Protein AF-A0A0B6YVB4-F1 (afdb_monomer)

Secondary structure (DSSP, 8-state):
-HHHHHHHHHHHHHHHHHHHHHHHHHT---SSHHHHHHHHHHHHHHHHHHHHHHHHHHHHHHHHHHHS-HHHHHHHHHHHHHHHHHHHHHHHHHHHHHHHHHHHHHT--THHHHHHHHHHHHHHHHHHHHHHHTT--HHHHHHHHHHHHHHHHHH--S----HHHHHHHHHHHHHHHHHHHHHHHHHHHHHHHHHHS-TTTTHHHHHHHHHHHHHHHHHHHHHHHHHHGGG---------

Mean predicted aligned error: 10.37 Å

Organism: NCBI:txid1028688

Nearest PDB structures (foldseek):
  2efl-assembly1_A-2  TM=2.205E-01  e=5.336E+00  Homo sapiens

pLDDT: mean 82.01, std 14.52, range [30.95, 96.38]

Structure (mmCIF, N/CA/C/O backbone):
data_AF-A0A0B6YVB4-F1
#
_entry.id   AF-A0A0B6YVB4-F1
#
loop_
_atom_site.group_PDB
_atom_site.id
_atom_site.type_symbol
_atom_site.label_atom_id
_atom_site.label_alt_id
_atom_site.label_comp_id
_atom_site.label_asym_id
_atom_site.label_entity_id
_atom_site.label_seq_id
_atom_site.pdbx_PDB_ins_code
_atom_site.Cartn_x
_atom_site.Cartn_y
_atom_site.Cartn_z
_atom_site.occupancy
_atom_site.B_iso_or_equiv
_atom_site.auth_seq_id
_atom_site.auth_comp_id
_atom_site.auth_asym_id
_atom_site.auth_atom_id
_atom_site.pdbx_PDB_model_num
ATOM 1 N N . MET A 1 1 ? 11.475 -10.385 -19.688 1.00 55.72 1 MET A N 1
ATOM 2 C CA . MET A 1 1 ? 11.278 -9.014 -19.153 1.00 55.72 1 MET A CA 1
ATOM 3 C C . MET A 1 1 ? 10.048 -8.889 -18.263 1.00 55.72 1 MET A C 1
ATOM 5 O O . MET A 1 1 ? 10.229 -8.685 -17.073 1.00 55.72 1 MET A O 1
ATOM 9 N N . LYS A 1 2 ? 8.817 -9.098 -18.759 1.00 60.38 2 LYS A N 1
ATOM 10 C CA . LYS A 1 2 ? 7.595 -9.031 -17.922 1.00 60.38 2 LYS A CA 1
ATOM 11 C C . LYS A 1 2 ? 7.609 -9.991 -16.718 1.00 60.38 2 LYS A C 1
ATOM 13 O O . LYS A 1 2 ? 7.253 -9.586 -15.620 1.00 60.38 2 LYS A O 1
ATOM 18 N N . THR A 1 3 ? 8.094 -11.222 -16.897 1.00 66.88 3 THR A N 1
ATOM 19 C CA . THR A 1 3 ? 8.251 -12.213 -15.812 1.00 66.88 3 THR A CA 1
ATOM 20 C C . THR A 1 3 ? 9.222 -11.756 -14.723 1.00 66.88 3 THR A C 1
ATOM 22 O O . THR A 1 3 ? 8.984 -11.989 -13.546 1.00 66.88 3 THR A O 1
ATOM 25 N N . LEU A 1 4 ? 10.297 -11.067 -15.111 1.00 66.38 4 LEU A N 1
ATOM 26 C CA . LEU A 1 4 ? 11.309 -10.568 -14.184 1.00 66.38 4 LEU A CA 1
ATOM 27 C C . LEU A 1 4 ? 10.795 -9.355 -13.397 1.00 66.38 4 LEU A C 1
ATOM 29 O O . LEU A 1 4 ? 10.967 -9.307 -12.186 1.00 66.38 4 LEU A O 1
ATOM 33 N N . ALA A 1 5 ? 10.099 -8.430 -14.067 1.00 63.69 5 ALA A N 1
ATOM 34 C CA . ALA A 1 5 ? 9.422 -7.313 -13.407 1.00 63.69 5 ALA A CA 1
ATOM 35 C C . ALA A 1 5 ? 8.358 -7.806 -12.410 1.00 63.69 5 ALA A C 1
ATOM 37 O O . ALA A 1 5 ? 8.245 -7.269 -11.313 1.00 63.69 5 ALA A O 1
ATOM 38 N N . LYS A 1 6 ? 7.620 -8.869 -12.764 1.00 68.88 6 LYS A N 1
ATOM 39 C CA . LYS A 1 6 ? 6.675 -9.526 -11.854 1.00 68.88 6 LYS A CA 1
ATOM 40 C C . LYS A 1 6 ? 7.382 -10.121 -10.633 1.00 68.88 6 LYS A C 1
ATOM 42 O O . LYS A 1 6 ? 7.000 -9.802 -9.519 1.00 68.88 6 LYS A O 1
ATOM 47 N N . ALA A 1 7 ? 8.445 -10.903 -10.829 1.00 69.50 7 ALA A N 1
ATOM 48 C CA . ALA A 1 7 ? 9.199 -11.501 -9.724 1.00 69.50 7 ALA A CA 1
ATOM 49 C C . ALA A 1 7 ? 9.827 -10.448 -8.787 1.00 69.50 7 ALA A C 1
ATOM 51 O O . ALA A 1 7 ? 9.853 -10.636 -7.573 1.00 69.50 7 ALA A O 1
ATOM 52 N N . GLN A 1 8 ? 10.304 -9.322 -9.334 1.00 70.50 8 GLN A N 1
ATOM 53 C CA . GLN A 1 8 ? 10.771 -8.185 -8.531 1.00 70.50 8 GLN A CA 1
ATOM 54 C C . GLN A 1 8 ? 9.627 -7.516 -7.757 1.00 70.50 8 GLN A C 1
ATOM 56 O O . GLN A 1 8 ? 9.828 -7.128 -6.607 1.00 70.50 8 GLN A O 1
ATOM 61 N N . GLY A 1 9 ? 8.440 -7.424 -8.365 1.00 70.25 9 GLY A N 1
ATOM 62 C CA . GLY A 1 9 ? 7.210 -6.978 -7.715 1.00 70.25 9 GLY A CA 1
ATOM 63 C C . GLY A 1 9 ? 6.838 -7.841 -6.511 1.00 70.25 9 GLY A C 1
ATOM 64 O O . GLY A 1 9 ? 6.791 -7.348 -5.385 1.00 70.25 9 GLY A O 1
ATOM 65 N N . ASP A 1 10 ? 6.680 -9.144 -6.746 1.00 70.62 10 ASP A N 1
ATOM 66 C CA . ASP A 1 10 ? 6.281 -10.130 -5.735 1.00 70.62 10 ASP A CA 1
ATOM 67 C C . ASP A 1 10 ? 7.255 -10.141 -4.537 1.00 70.62 10 ASP A C 1
ATOM 69 O O . ASP A 1 10 ? 6.850 -10.230 -3.376 1.00 70.62 10 ASP A O 1
ATOM 73 N N . LEU A 1 11 ? 8.560 -10.004 -4.800 1.00 71.31 11 LEU A N 1
ATOM 74 C CA . LEU A 1 11 ? 9.579 -9.982 -3.753 1.00 71.31 11 LEU A CA 1
ATOM 75 C C . LEU A 1 11 ? 9.551 -8.695 -2.920 1.00 71.31 11 LEU A C 1
ATOM 77 O O . LEU A 1 11 ? 9.694 -8.747 -1.697 1.00 71.31 11 LEU A O 1
ATOM 81 N N . ALA A 1 12 ? 9.367 -7.537 -3.551 1.00 70.19 12 ALA A N 1
ATOM 82 C CA . ALA A 1 12 ? 9.245 -6.275 -2.828 1.00 70.19 12 ALA A CA 1
ATOM 83 C C . ALA A 1 12 ? 7.965 -6.230 -1.977 1.00 70.19 12 ALA A C 1
ATOM 85 O O . ALA A 1 12 ? 8.011 -5.737 -0.848 1.00 70.19 12 ALA A O 1
ATOM 86 N N . ASP A 1 13 ? 6.868 -6.820 -2.458 1.00 70.19 13 ASP A N 1
ATOM 87 C CA . ASP A 1 13 ? 5.647 -7.006 -1.672 1.00 70.19 13 ASP A CA 1
ATOM 88 C C . ASP A 1 13 ? 5.897 -7.878 -0.439 1.00 70.19 13 ASP A C 1
ATOM 90 O O . ASP A 1 13 ? 5.538 -7.489 0.678 1.00 70.19 13 ASP A O 1
ATOM 94 N N . ALA A 1 14 ? 6.585 -9.012 -0.606 1.00 72.00 14 ALA A N 1
ATOM 95 C CA . ALA A 1 14 ? 6.965 -9.872 0.512 1.00 72.00 14 ALA A CA 1
ATOM 96 C C . ALA A 1 14 ? 7.840 -9.125 1.537 1.00 72.00 14 ALA A C 1
ATOM 98 O O . ALA A 1 14 ? 7.595 -9.202 2.743 1.00 72.00 14 ALA A O 1
ATOM 99 N N . LEU A 1 15 ? 8.825 -8.343 1.083 1.00 70.06 15 LEU A N 1
ATOM 100 C CA . LEU A 1 15 ? 9.690 -7.553 1.967 1.00 70.06 15 LEU A CA 1
ATOM 101 C C . LEU A 1 15 ? 8.913 -6.456 2.714 1.00 70.06 15 LEU A C 1
ATOM 103 O O . LEU A 1 15 ? 9.105 -6.291 3.922 1.00 70.06 15 LEU A O 1
ATOM 107 N N . ALA A 1 16 ? 8.003 -5.744 2.044 1.00 71.19 16 ALA A N 1
ATOM 108 C CA . ALA A 1 16 ? 7.164 -4.718 2.669 1.00 71.19 16 ALA A CA 1
ATOM 109 C C . ALA A 1 16 ? 6.232 -5.305 3.747 1.00 71.19 16 ALA A C 1
ATOM 111 O O . ALA A 1 16 ? 6.064 -4.723 4.828 1.00 71.19 16 ALA A O 1
ATOM 112 N N . GLN A 1 17 ? 5.670 -6.490 3.492 1.00 74.69 17 GLN A N 1
ATOM 113 C CA . GLN A 1 17 ? 4.896 -7.238 4.485 1.00 74.69 17 GLN A CA 1
ATOM 114 C C . GLN A 1 17 ? 5.763 -7.629 5.688 1.00 74.69 17 GLN A C 1
ATOM 116 O O . GLN A 1 17 ? 5.353 -7.425 6.831 1.00 74.69 17 GLN A O 1
ATOM 121 N N . TYR A 1 18 ? 6.987 -8.116 5.457 1.00 74.25 18 TYR A N 1
ATOM 122 C CA . TYR A 1 18 ? 7.925 -8.463 6.530 1.00 74.25 18 TYR A CA 1
ATOM 123 C C . TYR A 1 18 ? 8.274 -7.265 7.419 1.00 74.25 18 TYR A C 1
ATOM 125 O O . TYR A 1 18 ? 8.239 -7.386 8.646 1.00 74.25 18 TYR A O 1
ATOM 133 N N . VAL A 1 19 ? 8.547 -6.096 6.830 1.00 74.06 19 VAL A N 1
ATOM 134 C CA . VAL A 1 19 ? 8.794 -4.854 7.587 1.00 74.06 19 VAL A CA 1
ATOM 135 C C . VAL A 1 19 ? 7.589 -4.506 8.461 1.00 74.06 19 VAL A C 1
ATOM 137 O O . VAL A 1 19 ? 7.749 -4.192 9.643 1.00 74.06 19 VAL A O 1
ATOM 140 N N . THR A 1 20 ? 6.382 -4.622 7.908 1.00 73.19 20 THR A N 1
ATOM 141 C CA . THR A 1 20 ? 5.134 -4.344 8.632 1.00 73.19 20 THR A CA 1
ATOM 142 C C . THR A 1 20 ? 4.940 -5.307 9.808 1.00 73.19 20 THR A C 1
ATOM 144 O O . THR A 1 20 ? 4.639 -4.865 10.918 1.00 73.19 20 THR A O 1
ATOM 147 N N . ILE A 1 21 ? 5.190 -6.607 9.613 1.00 75.69 21 ILE A N 1
ATOM 148 C CA . ILE A 1 21 ? 5.119 -7.623 10.677 1.00 75.69 21 ILE A CA 1
ATOM 149 C C . ILE A 1 21 ? 6.122 -7.310 11.794 1.00 75.69 21 ILE A C 1
ATOM 151 O O . ILE A 1 21 ? 5.755 -7.304 12.966 1.00 75.69 21 ILE A O 1
ATOM 155 N N . VAL A 1 22 ? 7.378 -7.000 11.459 1.00 75.19 22 VAL A N 1
ATOM 156 C CA . VAL A 1 22 ? 8.404 -6.665 12.463 1.00 75.19 22 VAL A CA 1
ATOM 157 C C . VAL A 1 22 ? 8.021 -5.411 13.254 1.00 75.19 22 VAL A C 1
ATOM 159 O O . VAL A 1 22 ? 8.199 -5.372 14.471 1.00 75.19 22 VAL A O 1
ATOM 162 N N . GLN A 1 23 ? 7.456 -4.393 12.600 1.00 73.06 23 GLN A N 1
ATOM 163 C CA . GLN A 1 23 ? 6.951 -3.201 13.287 1.00 73.06 23 GLN A CA 1
ATOM 164 C C . GLN A 1 23 ? 5.788 -3.523 14.236 1.00 73.06 23 GLN A C 1
ATOM 166 O O . GLN A 1 23 ? 5.741 -2.975 15.335 1.00 73.06 23 GLN A O 1
ATOM 171 N N . GLN A 1 24 ? 4.879 -4.424 13.855 1.00 74.50 24 GLN A N 1
ATOM 172 C CA . GLN A 1 24 ? 3.790 -4.877 14.727 1.00 74.50 24 GLN A CA 1
ATOM 173 C C . GLN A 1 24 ? 4.311 -5.658 15.938 1.00 74.50 24 GLN A C 1
ATOM 175 O O . GLN A 1 24 ? 3.863 -5.411 17.054 1.00 74.50 24 GLN A O 1
ATOM 180 N N . LEU A 1 25 ? 5.304 -6.532 15.749 1.00 76.00 25 LEU A N 1
ATOM 181 C CA . LEU A 1 25 ? 5.928 -7.280 16.845 1.00 76.00 25 LEU A CA 1
ATOM 182 C C . LEU A 1 25 ? 6.574 -6.358 17.883 1.00 76.00 25 LEU A C 1
ATOM 184 O O . LEU A 1 25 ? 6.433 -6.591 19.080 1.00 76.00 25 LEU A O 1
ATOM 188 N N . LYS A 1 26 ? 7.208 -5.263 17.442 1.00 73.94 26 LYS A N 1
ATOM 189 C CA . LYS A 1 26 ? 7.770 -4.240 18.342 1.00 73.94 26 LYS A CA 1
ATOM 190 C C . LYS A 1 26 ? 6.717 -3.515 19.186 1.00 73.94 26 LYS A C 1
ATOM 192 O O . LYS A 1 26 ? 7.067 -2.967 20.225 1.00 73.94 26 LYS A O 1
ATOM 197 N N . LYS A 1 27 ? 5.452 -3.483 18.748 1.00 75.75 27 LYS A N 1
ATOM 198 C CA . LYS A 1 27 ? 4.342 -2.863 19.491 1.00 75.75 27 LYS A CA 1
ATOM 199 C C . LYS A 1 27 ? 3.765 -3.792 20.573 1.00 75.75 27 LYS A C 1
ATOM 201 O O . LYS A 1 27 ? 2.973 -3.329 21.391 1.00 75.75 27 LYS A O 1
ATOM 206 N N . LEU A 1 28 ? 4.136 -5.077 20.600 1.00 78.62 28 LEU A N 1
ATOM 207 C CA . LEU A 1 28 ? 3.654 -6.018 21.614 1.00 78.62 28 LEU A CA 1
ATOM 208 C C . LEU A 1 28 ? 4.233 -5.676 22.993 1.00 78.62 28 LEU A C 1
ATOM 210 O O . LEU A 1 28 ? 5.445 -5.549 23.152 1.00 78.62 28 LEU A O 1
ATOM 214 N N . ARG A 1 29 ? 3.358 -5.591 24.000 1.00 79.94 29 ARG A N 1
ATOM 215 C CA . ARG A 1 29 ? 3.724 -5.462 25.417 1.00 79.94 29 ARG A CA 1
ATOM 216 C C . ARG A 1 29 ? 3.493 -6.811 26.115 1.00 79.94 29 ARG A C 1
ATOM 218 O O . ARG A 1 29 ? 2.362 -7.087 26.508 1.00 79.94 29 ARG A O 1
ATOM 225 N N . PRO A 1 30 ? 4.507 -7.692 26.191 1.00 83.19 30 PRO A N 1
ATOM 226 C CA . PRO A 1 30 ? 4.362 -8.986 26.852 1.00 83.19 30 PRO A CA 1
ATOM 227 C C . PRO A 1 30 ? 4.094 -8.801 28.352 1.00 83.19 30 PRO A C 1
ATOM 229 O O . PRO A 1 30 ? 4.740 -7.982 28.999 1.00 83.19 30 PRO A O 1
ATOM 232 N N . LEU A 1 31 ? 3.149 -9.575 28.890 1.00 83.56 31 LEU A N 1
ATOM 233 C CA . LEU A 1 31 ? 2.706 -9.507 30.290 1.00 83.56 31 LEU A CA 1
ATOM 234 C C . LEU A 1 31 ? 3.381 -10.561 31.176 1.00 83.56 31 LEU A C 1
ATOM 236 O O . LEU A 1 31 ? 3.338 -10.468 32.397 1.00 83.56 31 LEU A O 1
ATOM 240 N N . THR A 1 32 ? 3.996 -11.576 30.564 1.00 88.44 32 THR A N 1
ATOM 241 C CA . THR A 1 32 ? 4.701 -12.659 31.262 1.00 88.44 32 THR A CA 1
ATOM 242 C C . THR A 1 32 ? 6.115 -12.828 30.723 1.00 88.44 32 THR A C 1
ATOM 244 O O . THR A 1 32 ? 6.411 -12.489 29.574 1.00 88.44 32 THR A O 1
ATOM 247 N N . GLU A 1 33 ? 6.994 -13.408 31.536 1.00 84.75 33 GLU A N 1
ATOM 248 C CA . GLU A 1 33 ? 8.383 -13.680 31.158 1.00 84.75 33 GLU A CA 1
ATOM 249 C C . GLU A 1 33 ? 8.480 -14.654 29.970 1.00 84.75 33 GLU A C 1
ATOM 251 O O . GLU A 1 33 ? 9.276 -14.454 29.051 1.00 84.75 33 GLU A O 1
ATOM 256 N N . THR A 1 34 ? 7.582 -15.642 29.904 1.00 87.31 34 THR A N 1
ATOM 257 C CA . THR A 1 34 ? 7.465 -16.555 28.759 1.00 87.31 34 THR A CA 1
ATOM 258 C C . THR A 1 34 ? 7.076 -15.817 27.476 1.00 87.31 34 THR A C 1
ATOM 260 O O . THR A 1 34 ? 7.676 -16.050 26.426 1.00 87.31 34 THR A O 1
ATOM 263 N N . GLN A 1 35 ? 6.114 -14.887 27.540 1.00 83.44 35 GLN A N 1
ATOM 264 C CA . GLN A 1 35 ? 5.744 -14.055 26.388 1.00 83.44 35 GLN A CA 1
ATOM 265 C C . GLN A 1 35 ? 6.890 -13.133 25.964 1.00 83.44 35 GLN A C 1
ATOM 267 O O . GLN A 1 35 ? 7.094 -12.920 24.768 1.00 83.44 35 GLN A O 1
ATOM 272 N N . LEU A 1 36 ? 7.657 -12.606 26.921 1.00 85.81 36 LEU A N 1
ATOM 273 C CA . LEU A 1 36 ? 8.825 -11.775 26.645 1.00 85.81 36 LEU A CA 1
ATOM 274 C C . LEU A 1 36 ? 9.913 -12.570 25.912 1.00 85.81 36 LEU A C 1
ATOM 276 O O . LEU A 1 36 ? 10.429 -12.103 24.894 1.00 85.81 36 LEU A O 1
ATOM 280 N N . LEU A 1 37 ? 10.235 -13.773 26.392 1.00 88.00 37 LEU A N 1
ATOM 281 C CA . LEU A 1 37 ? 11.224 -14.654 25.769 1.00 88.00 37 LEU A CA 1
ATOM 282 C C . LEU A 1 37 ? 10.790 -15.087 24.362 1.00 88.00 37 LEU A C 1
ATOM 284 O O . LEU A 1 37 ? 11.590 -15.035 23.422 1.00 88.00 37 LEU A O 1
ATOM 288 N N . LEU A 1 38 ? 9.516 -15.455 24.201 1.00 84.69 38 LEU A N 1
ATOM 289 C CA . LEU A 1 38 ? 8.947 -15.845 22.913 1.00 84.69 38 LEU A CA 1
ATOM 290 C C . LEU A 1 38 ? 8.965 -14.674 21.922 1.00 84.69 38 LEU A C 1
ATOM 292 O O . LEU A 1 38 ? 9.427 -14.831 20.794 1.00 84.69 38 LEU A O 1
ATOM 296 N N . SER A 1 39 ? 8.532 -13.486 22.354 1.00 82.38 39 SER A N 1
ATOM 297 C CA . SER A 1 39 ? 8.520 -12.273 21.528 1.00 82.38 39 SER A CA 1
ATOM 298 C C . SER A 1 39 ? 9.927 -11.876 21.071 1.00 82.38 39 SER A C 1
ATOM 300 O O . SER A 1 39 ? 10.141 -11.604 19.885 1.00 82.38 39 SER A O 1
ATOM 302 N N . LYS A 1 40 ? 10.921 -11.919 21.973 1.00 83.81 40 LYS A N 1
ATOM 303 C CA . LYS A 1 40 ? 12.331 -11.652 21.639 1.00 83.81 40 LYS A CA 1
ATOM 304 C C . LYS A 1 40 ? 12.874 -12.655 20.625 1.00 83.81 40 LYS A C 1
ATOM 306 O O . LYS A 1 40 ? 13.457 -12.246 19.622 1.00 83.81 40 LYS A O 1
ATOM 311 N N . THR A 1 41 ? 12.655 -13.948 20.858 1.00 84.50 41 THR A N 1
ATOM 312 C CA . THR A 1 41 ? 13.127 -15.023 19.970 1.00 84.50 41 THR A CA 1
ATOM 313 C C . THR A 1 41 ? 12.488 -14.922 18.587 1.00 84.50 41 THR A C 1
ATOM 315 O O . THR A 1 41 ? 13.185 -14.959 17.575 1.00 84.50 41 THR A O 1
ATOM 318 N N . PHE A 1 42 ? 11.172 -14.708 18.529 1.00 81.69 42 PHE A N 1
ATOM 319 C CA . PHE A 1 42 ? 10.442 -14.572 17.272 1.00 81.69 42 PHE A CA 1
ATOM 320 C C . PHE A 1 42 ? 10.863 -13.321 16.491 1.00 81.69 42 PHE A C 1
ATOM 322 O O . PHE A 1 42 ? 11.114 -13.395 15.289 1.00 81.69 42 PHE A O 1
ATOM 329 N N . THR A 1 43 ? 11.009 -12.182 17.176 1.00 81.31 43 THR A N 1
ATOM 330 C CA . THR A 1 43 ? 11.492 -10.936 16.560 1.00 81.31 43 THR A CA 1
ATOM 331 C C . THR A 1 43 ? 12.903 -11.112 16.007 1.00 81.31 43 THR A C 1
ATOM 333 O O . THR A 1 43 ? 13.165 -10.719 14.872 1.00 81.31 43 THR A O 1
ATOM 336 N N . ARG A 1 44 ? 13.800 -11.753 16.767 1.00 83.62 44 ARG A N 1
ATOM 337 C CA . ARG A 1 44 ? 15.165 -12.052 16.322 1.00 83.62 44 ARG A CA 1
ATOM 338 C C . ARG A 1 44 ? 15.170 -12.924 15.069 1.00 83.62 44 ARG A C 1
ATOM 340 O O . ARG A 1 44 ? 15.787 -12.533 14.085 1.00 83.62 44 ARG A O 1
ATOM 347 N N . ALA A 1 45 ? 14.432 -14.033 15.071 1.00 82.69 45 ALA A N 1
ATOM 348 C CA . ALA A 1 45 ? 14.345 -14.931 13.920 1.00 82.69 45 ALA A CA 1
ATOM 349 C C . ALA A 1 45 ? 13.796 -14.220 12.667 1.00 82.69 45 ALA A C 1
ATOM 351 O O . ALA A 1 45 ? 14.312 -14.401 11.565 1.00 82.69 45 ALA A O 1
ATOM 352 N N . LYS A 1 46 ? 12.779 -13.359 12.823 1.00 78.00 46 LYS A N 1
ATOM 353 C CA . LYS A 1 46 ? 12.235 -12.556 11.714 1.00 78.00 46 LYS A CA 1
ATOM 354 C C . LYS A 1 46 ? 13.236 -11.520 11.191 1.00 78.00 46 LYS A C 1
ATOM 356 O O . LYS A 1 46 ? 13.319 -11.339 9.977 1.00 78.00 46 LYS A O 1
ATOM 361 N N . CYS A 1 47 ? 14.002 -10.875 12.070 1.00 79.44 47 CYS A N 1
ATOM 362 C CA . CYS A 1 47 ? 15.063 -9.943 11.683 1.00 79.44 47 CYS A CA 1
ATOM 363 C C . CYS A 1 47 ? 16.218 -10.648 10.960 1.00 79.44 47 CYS A C 1
ATOM 365 O O . CYS A 1 47 ? 16.645 -10.171 9.914 1.00 79.44 47 CYS A O 1
ATOM 367 N N . GLU A 1 48 ? 16.698 -11.781 11.480 1.00 80.50 48 GLU A N 1
ATOM 368 C CA . GLU A 1 48 ? 17.758 -12.579 10.848 1.00 80.50 48 GLU A CA 1
ATOM 369 C C . GLU A 1 48 ? 17.323 -13.059 9.457 1.00 80.50 48 GLU A C 1
ATOM 371 O O . GLU A 1 48 ? 18.057 -12.875 8.487 1.00 80.50 48 GLU A O 1
ATOM 376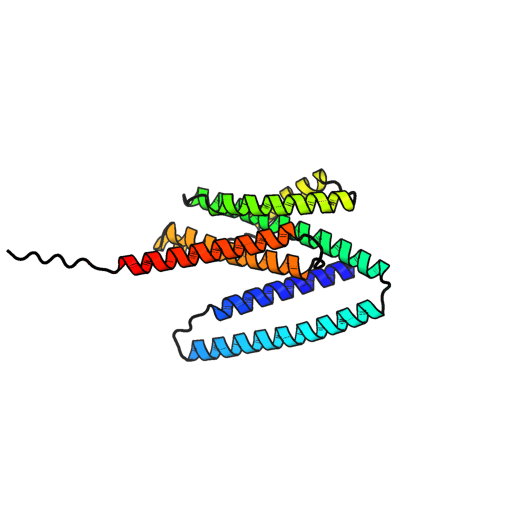 N N . PHE A 1 49 ? 16.091 -13.565 9.325 1.00 79.44 49 PHE A N 1
ATOM 377 C CA . PHE A 1 49 ? 15.528 -13.926 8.024 1.00 79.44 49 PHE A CA 1
ATOM 378 C C . PHE A 1 49 ? 15.509 -12.734 7.056 1.00 79.44 49 PHE A C 1
ATOM 380 O O . PHE A 1 49 ? 15.984 -12.850 5.931 1.00 79.44 49 PHE A O 1
ATOM 387 N N . TYR A 1 50 ? 15.008 -11.572 7.488 1.00 77.06 50 TYR A N 1
ATOM 388 C CA . TYR A 1 50 ? 14.972 -10.374 6.645 1.00 77.06 50 TYR A CA 1
ATOM 389 C C . TYR A 1 50 ? 16.373 -9.936 6.194 1.00 77.06 50 TYR A C 1
ATOM 391 O O . TYR A 1 50 ? 16.574 -9.651 5.016 1.00 77.06 50 TYR A O 1
ATOM 399 N N . LEU A 1 51 ? 17.348 -9.898 7.108 1.00 77.06 51 LEU A N 1
ATOM 400 C CA . LEU A 1 51 ? 18.716 -9.477 6.798 1.00 77.06 51 LEU A CA 1
ATOM 401 C C . LEU A 1 51 ? 19.386 -10.418 5.792 1.00 77.06 51 LEU A C 1
ATOM 403 O O . LEU A 1 51 ? 19.989 -9.941 4.827 1.00 77.06 51 LEU A O 1
ATOM 407 N N . ASN A 1 52 ? 19.218 -11.730 5.973 1.00 77.12 52 ASN A N 1
ATOM 408 C CA . ASN A 1 52 ? 19.767 -12.733 5.065 1.00 77.12 52 ASN A CA 1
ATOM 409 C C . ASN A 1 52 ? 19.154 -12.597 3.665 1.00 77.12 52 ASN A C 1
ATOM 411 O O . ASN A 1 52 ? 19.891 -12.404 2.696 1.00 77.12 52 ASN A O 1
ATOM 415 N N . GLN A 1 53 ? 17.820 -12.556 3.562 1.00 75.44 53 GLN A N 1
ATOM 416 C CA . GLN A 1 53 ? 17.141 -12.456 2.264 1.00 75.44 53 GLN A CA 1
ATOM 417 C C . GLN A 1 53 ? 17.385 -11.118 1.562 1.00 75.44 53 GLN A C 1
ATOM 419 O O . GLN A 1 53 ? 17.494 -11.062 0.337 1.00 75.44 53 GLN A O 1
ATOM 424 N N . MET A 1 54 ? 17.529 -10.026 2.315 1.00 71.12 54 MET A N 1
ATOM 425 C CA . MET A 1 54 ? 17.850 -8.720 1.741 1.00 71.12 54 MET A CA 1
ATOM 426 C C . MET A 1 54 ? 19.266 -8.687 1.149 1.00 71.12 54 MET A C 1
ATOM 428 O O . MET A 1 54 ? 19.495 -8.035 0.128 1.00 71.12 54 MET A O 1
ATOM 432 N N . SER A 1 55 ? 20.224 -9.382 1.770 1.00 74.69 55 SER A N 1
ATOM 433 C CA . SER A 1 55 ? 21.592 -9.483 1.248 1.00 74.69 55 SER A CA 1
ATOM 434 C C . SER A 1 55 ? 21.651 -10.281 -0.061 1.00 74.69 55 SER A C 1
ATOM 436 O O . SER A 1 55 ? 22.274 -9.839 -1.034 1.00 74.69 55 SER A O 1
ATOM 438 N N . GLU A 1 56 ? 20.919 -11.394 -0.130 1.00 77.94 56 GLU A N 1
ATOM 439 C CA . GLU A 1 56 ? 20.807 -12.216 -1.333 1.00 77.94 56 GLU A CA 1
ATOM 440 C C . GLU A 1 56 ? 20.106 -11.449 -2.459 1.00 77.94 56 GLU A C 1
ATOM 442 O O . GLU A 1 56 ? 20.611 -11.388 -3.582 1.00 77.94 56 GLU A O 1
ATOM 447 N N . PHE A 1 57 ? 19.013 -10.749 -2.144 1.00 74.50 57 PHE A N 1
ATOM 448 C CA . PHE A 1 57 ? 18.320 -9.887 -3.098 1.00 74.50 57 PHE A CA 1
ATOM 449 C C . PHE A 1 57 ? 19.238 -8.818 -3.699 1.00 74.50 57 PHE A C 1
ATOM 451 O O . PHE A 1 57 ? 19.267 -8.638 -4.918 1.00 74.50 57 PHE A O 1
ATOM 458 N N . ARG A 1 58 ? 20.019 -8.116 -2.867 1.00 75.50 58 ARG A N 1
ATOM 459 C CA . ARG A 1 58 ? 20.979 -7.107 -3.347 1.00 75.50 58 ARG A CA 1
ATOM 460 C C . ARG A 1 58 ? 22.019 -7.719 -4.281 1.00 75.50 58 ARG A C 1
ATOM 462 O O . ARG A 1 58 ? 22.333 -7.118 -5.305 1.00 75.50 58 ARG A O 1
ATOM 469 N N . THR A 1 59 ? 22.502 -8.917 -3.960 1.00 79.75 59 THR A N 1
ATOM 470 C CA . THR A 1 59 ? 23.481 -9.646 -4.779 1.00 79.75 59 THR A CA 1
ATOM 471 C C . THR A 1 59 ? 22.897 -10.040 -6.135 1.00 79.75 59 THR A C 1
ATOM 473 O O . THR A 1 59 ? 23.511 -9.798 -7.172 1.00 79.75 59 THR A O 1
ATOM 476 N N . LEU A 1 60 ? 21.684 -10.598 -6.151 1.00 79.56 60 LEU A N 1
ATOM 477 C CA . LEU A 1 60 ? 20.982 -10.958 -7.385 1.00 79.56 60 LEU A CA 1
ATOM 478 C C . LEU A 1 60 ? 20.664 -9.727 -8.239 1.00 79.56 60 LEU A C 1
ATOM 480 O O . LEU A 1 60 ? 20.842 -9.762 -9.455 1.00 79.56 60 LEU A O 1
ATOM 484 N N . LYS A 1 61 ? 20.257 -8.618 -7.609 1.00 75.88 61 LYS A N 1
ATOM 485 C CA . LYS A 1 61 ? 20.040 -7.337 -8.291 1.00 75.88 61 LYS A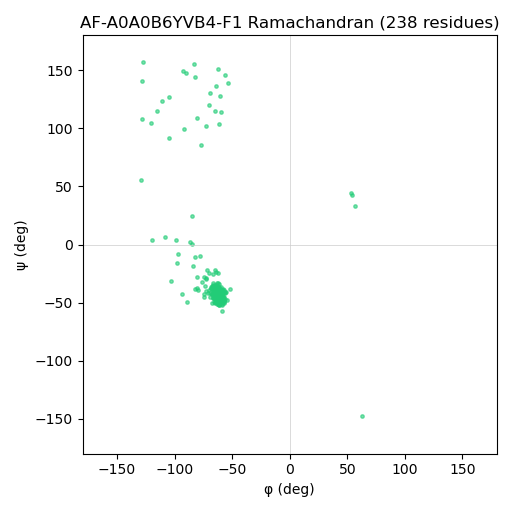 CA 1
ATOM 486 C C . LYS A 1 61 ? 21.324 -6.828 -8.945 1.00 75.88 61 LYS A C 1
ATOM 488 O O . LYS A 1 61 ? 21.271 -6.386 -10.086 1.00 75.88 61 LYS A O 1
ATOM 493 N N . HIS A 1 62 ? 22.462 -6.915 -8.257 1.00 78.56 62 HIS A N 1
ATOM 494 C CA . HIS A 1 62 ? 23.753 -6.508 -8.812 1.00 78.56 62 HIS A CA 1
ATOM 495 C C . HIS A 1 62 ? 24.123 -7.332 -10.049 1.00 78.56 62 HIS A C 1
ATOM 497 O O . HIS A 1 62 ? 24.363 -6.765 -11.111 1.00 78.56 62 HIS A O 1
ATOM 503 N N . LYS A 1 63 ? 24.060 -8.666 -9.943 1.00 80.88 63 LYS A N 1
ATOM 504 C CA . LYS A 1 63 ? 24.337 -9.577 -11.067 1.00 80.88 63 LYS A CA 1
ATOM 505 C C . LYS A 1 63 ? 23.422 -9.320 -12.260 1.00 80.88 63 LYS A C 1
ATOM 507 O O . LYS A 1 63 ? 23.859 -9.383 -13.407 1.00 80.88 63 LYS A O 1
ATOM 512 N N . LEU A 1 64 ? 22.151 -9.017 -11.996 1.00 76.25 64 LEU A N 1
ATOM 513 C CA . LEU A 1 64 ? 21.201 -8.646 -13.037 1.00 76.25 64 LEU A CA 1
ATOM 514 C C . LEU A 1 64 ? 21.622 -7.350 -13.742 1.00 76.25 64 LEU A C 1
ATOM 516 O O . LEU A 1 64 ? 21.586 -7.303 -14.967 1.00 76.25 64 LEU A O 1
ATOM 520 N N . CYS A 1 65 ? 22.039 -6.327 -12.992 1.00 78.00 65 CYS A N 1
ATOM 521 C CA . CYS A 1 65 ? 22.518 -5.071 -13.569 1.00 78.00 65 CYS A CA 1
ATOM 522 C C . CYS A 1 65 ? 23.781 -5.252 -14.423 1.00 78.00 65 CYS A C 1
ATOM 524 O O . CYS A 1 65 ? 23.942 -4.549 -15.412 1.00 78.00 65 CYS A O 1
ATOM 526 N N . GLU A 1 66 ? 24.658 -6.192 -14.066 1.00 81.69 66 GLU A N 1
ATOM 527 C CA . GLU A 1 66 ? 25.864 -6.512 -14.845 1.00 81.69 66 GLU A CA 1
ATOM 528 C C . GLU A 1 66 ? 25.558 -7.312 -16.119 1.00 81.69 66 GLU A C 1
ATOM 530 O O . GLU A 1 66 ? 26.290 -7.222 -17.100 1.00 81.69 66 GLU A O 1
ATOM 535 N N . SER A 1 67 ? 24.477 -8.098 -16.112 1.00 80.94 67 SER A N 1
ATOM 536 C CA . SER A 1 67 ? 24.158 -9.052 -17.186 1.00 80.94 67 SER A CA 1
ATOM 537 C C . SER A 1 67 ? 23.153 -8.522 -18.215 1.00 80.94 67 SER A C 1
ATOM 539 O O . SER A 1 67 ? 22.871 -9.199 -19.204 1.00 80.94 67 SER A O 1
ATOM 541 N N . VAL A 1 68 ? 22.552 -7.354 -17.974 1.00 81.31 68 VAL A N 1
ATOM 542 C CA . VAL A 1 68 ? 21.433 -6.819 -18.762 1.00 81.31 68 VAL A CA 1
ATOM 543 C C . VAL A 1 68 ? 21.738 -5.391 -19.206 1.00 81.31 68 VAL A C 1
ATOM 545 O O . VAL A 1 68 ? 22.284 -4.601 -18.442 1.00 81.31 68 VAL A O 1
ATOM 548 N N . SER A 1 69 ? 21.365 -5.038 -20.442 1.00 84.38 69 SER A N 1
ATOM 549 C CA . SER A 1 69 ? 21.578 -3.682 -20.960 1.00 84.38 69 SER A CA 1
ATOM 550 C C . SER A 1 69 ? 20.819 -2.627 -20.148 1.00 84.38 69 SER A C 1
ATOM 552 O O . SER A 1 69 ? 19.735 -2.881 -19.614 1.00 84.38 69 SER A O 1
ATOM 554 N N . THR A 1 70 ? 21.355 -1.409 -20.103 1.00 82.75 70 THR A N 1
ATOM 555 C CA . THR A 1 70 ? 20.721 -0.261 -19.434 1.00 82.75 70 THR A CA 1
ATOM 556 C C . THR A 1 70 ? 19.315 0.012 -19.971 1.00 82.75 70 THR A C 1
ATOM 558 O O . THR A 1 70 ? 18.391 0.212 -19.190 1.00 82.75 70 THR A O 1
ATOM 561 N N . GLU A 1 71 ? 19.118 -0.096 -21.286 1.00 83.88 71 GLU A N 1
ATOM 562 C CA . GLU A 1 71 ? 17.810 0.037 -21.946 1.00 83.88 71 GLU A CA 1
ATOM 563 C C . GLU A 1 71 ? 16.786 -0.989 -21.436 1.00 83.88 71 GLU A C 1
ATOM 565 O O . GLU A 1 71 ? 15.615 -0.677 -21.208 1.00 83.88 71 GLU A O 1
ATOM 570 N N . SER A 1 72 ? 17.234 -2.225 -21.218 1.00 80.56 72 SER A N 1
ATOM 571 C CA . SER A 1 72 ? 16.409 -3.312 -20.696 1.00 80.56 72 SER A CA 1
ATOM 572 C C . SER A 1 72 ? 16.053 -3.098 -19.221 1.00 80.56 72 SER A C 1
ATOM 574 O O . SER A 1 72 ? 14.913 -3.347 -18.819 1.00 80.56 72 SER A O 1
ATOM 576 N N . LEU A 1 73 ? 16.994 -2.603 -18.413 1.00 78.94 73 LEU A N 1
ATOM 577 C CA . LEU A 1 73 ? 16.749 -2.238 -17.014 1.00 78.94 73 LEU A CA 1
ATOM 578 C C . LEU A 1 73 ? 15.768 -1.065 -16.901 1.00 78.94 73 LEU A C 1
ATOM 580 O O . LEU A 1 73 ? 14.841 -1.125 -16.095 1.00 78.94 73 LEU A O 1
ATOM 584 N N . ASP A 1 74 ? 15.909 -0.050 -17.754 1.00 83.75 74 ASP A N 1
ATOM 585 C CA . ASP A 1 74 ? 14.971 1.072 -17.827 1.00 83.75 74 ASP A CA 1
ATOM 586 C C . ASP A 1 74 ? 13.567 0.599 -18.216 1.00 83.75 74 ASP A C 1
ATOM 588 O O . ASP A 1 74 ? 12.576 1.037 -17.629 1.00 83.75 74 ASP A O 1
ATOM 592 N N . PHE A 1 75 ? 13.460 -0.340 -19.159 1.00 83.75 75 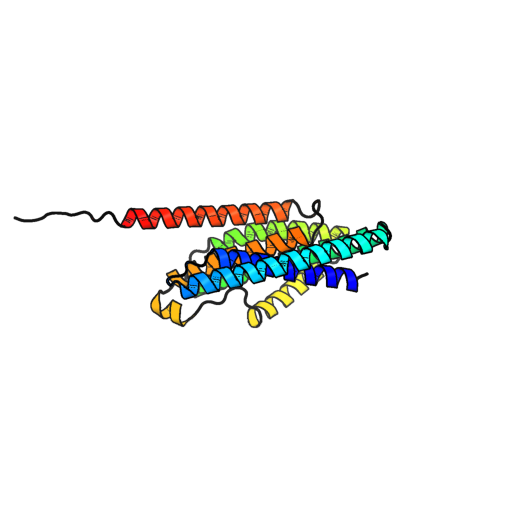PHE A N 1
ATOM 593 C CA . PHE A 1 75 ? 12.178 -0.936 -19.529 1.00 83.75 75 PHE A CA 1
ATOM 594 C C . PHE A 1 75 ? 11.533 -1.713 -18.368 1.00 83.75 75 PHE A C 1
ATOM 596 O O . PHE A 1 75 ? 10.330 -1.585 -18.135 1.00 83.75 75 PHE A O 1
ATOM 603 N N . ILE A 1 76 ? 12.317 -2.487 -17.605 1.00 82.56 76 ILE A N 1
ATOM 604 C CA . ILE A 1 76 ? 11.828 -3.165 -16.391 1.00 82.56 76 ILE A CA 1
ATOM 605 C C . ILE A 1 76 ? 11.334 -2.138 -15.375 1.00 82.56 76 ILE A C 1
ATOM 607 O O . ILE A 1 76 ? 10.222 -2.284 -14.867 1.00 82.56 76 ILE A O 1
ATOM 611 N N . GLN A 1 77 ? 12.118 -1.090 -15.113 1.00 85.00 77 GLN A N 1
ATOM 612 C CA . GLN A 1 77 ? 11.758 -0.074 -14.130 1.00 85.00 77 GLN A CA 1
ATOM 613 C C . GLN A 1 77 ? 10.487 0.680 -14.530 1.00 85.00 77 GLN A C 1
ATOM 615 O O . GLN A 1 77 ? 9.665 0.945 -13.662 1.00 85.00 77 GLN A O 1
ATOM 620 N N . ARG A 1 78 ? 10.261 0.963 -15.821 1.00 87.31 78 ARG A N 1
ATOM 621 C CA . ARG A 1 78 ? 8.992 1.555 -16.293 1.00 87.31 78 ARG A CA 1
ATOM 622 C C . ARG A 1 78 ? 7.791 0.660 -15.995 1.00 87.31 78 ARG A C 1
ATOM 624 O O . ARG A 1 78 ? 6.770 1.144 -15.514 1.00 87.31 78 ARG A O 1
ATOM 631 N N . ILE A 1 79 ? 7.920 -0.651 -16.225 1.00 85.88 79 ILE A N 1
ATOM 632 C CA . ILE A 1 79 ? 6.864 -1.618 -15.885 1.00 85.88 79 ILE A CA 1
ATOM 633 C C . ILE A 1 79 ? 6.629 -1.645 -14.371 1.00 85.88 79 ILE A C 1
ATOM 635 O O . ILE A 1 79 ? 5.479 -1.634 -13.934 1.00 85.88 79 ILE A O 1
ATOM 639 N N . MET A 1 80 ? 7.700 -1.681 -13.574 1.00 85.81 80 MET A N 1
ATOM 640 C CA . MET A 1 80 ? 7.601 -1.677 -12.113 1.00 85.81 80 MET A CA 1
ATOM 641 C C . MET A 1 80 ? 6.959 -0.396 -11.587 1.00 85.81 80 MET A C 1
ATOM 643 O O . MET A 1 80 ? 6.047 -0.483 -10.775 1.00 85.81 80 MET A O 1
ATOM 647 N N . ASP A 1 81 ? 7.379 0.768 -12.083 1.00 90.19 81 ASP A N 1
ATOM 648 C CA . ASP A 1 81 ? 6.827 2.071 -11.714 1.00 90.19 81 ASP A CA 1
ATOM 649 C C . ASP A 1 81 ? 5.320 2.116 -11.992 1.00 90.19 81 ASP A C 1
ATOM 651 O O . ASP A 1 81 ? 4.535 2.453 -11.103 1.00 90.19 81 ASP A O 1
ATOM 655 N N . LYS A 1 82 ? 4.904 1.703 -13.195 1.00 90.81 82 LYS A N 1
ATOM 656 C CA . LYS A 1 82 ? 3.491 1.643 -13.580 1.00 90.81 82 LYS A CA 1
ATOM 657 C C . LYS A 1 82 ? 2.692 0.699 -12.682 1.00 90.81 82 LYS A C 1
ATOM 659 O O . LYS A 1 82 ? 1.634 1.072 -12.183 1.00 90.81 82 LYS A O 1
ATOM 664 N N . ASN A 1 83 ? 3.188 -0.516 -12.456 1.00 89.81 83 ASN A N 1
ATOM 665 C CA . ASN A 1 83 ? 2.497 -1.483 -11.605 1.00 89.81 83 ASN A CA 1
ATOM 666 C C . ASN A 1 83 ? 2.421 -1.004 -10.151 1.00 89.81 83 ASN A C 1
ATOM 668 O O . ASN A 1 83 ? 1.389 -1.176 -9.512 1.00 89.81 83 ASN A O 1
ATOM 672 N N . ALA A 1 84 ? 3.483 -0.379 -9.638 1.00 90.50 84 ALA A N 1
ATOM 673 C CA . ALA A 1 84 ? 3.531 0.137 -8.278 1.00 90.50 84 ALA A CA 1
ATOM 674 C C . ALA A 1 84 ? 2.458 1.203 -8.052 1.00 90.50 84 ALA A C 1
ATOM 676 O O . ALA A 1 84 ? 1.665 1.073 -7.123 1.00 90.50 84 ALA A O 1
ATOM 677 N N . ILE A 1 85 ? 2.389 2.218 -8.922 1.00 94.81 85 ILE A N 1
ATOM 678 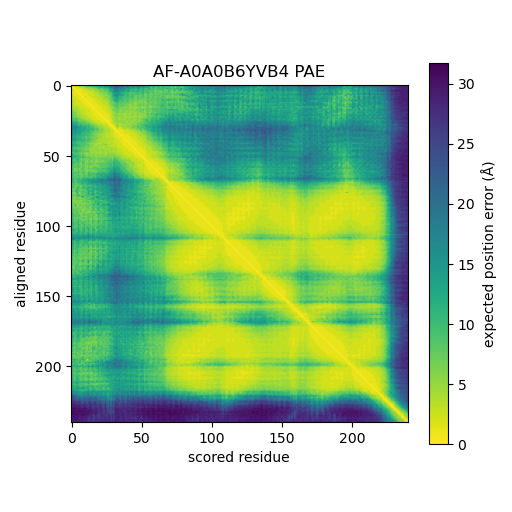C CA . ILE A 1 85 ? 1.440 3.321 -8.741 1.00 94.81 85 ILE A CA 1
ATOM 679 C C . ILE A 1 85 ? -0.014 2.868 -8.930 1.00 94.81 85 ILE A C 1
ATOM 681 O O . ILE A 1 85 ? -0.883 3.271 -8.158 1.00 94.81 85 ILE A O 1
ATOM 685 N N . ILE A 1 86 ? -0.271 1.962 -9.882 1.00 92.12 86 ILE A N 1
ATOM 686 C CA . ILE A 1 86 ? -1.595 1.354 -10.086 1.00 92.12 86 ILE A CA 1
ATOM 687 C C . ILE A 1 86 ? -2.024 0.552 -8.854 1.00 92.12 86 ILE A C 1
ATOM 689 O O . ILE A 1 86 ? -3.144 0.712 -8.370 1.00 92.12 86 ILE A O 1
ATOM 693 N N . SER A 1 87 ? -1.142 -0.294 -8.318 1.00 91.06 87 SER A N 1
ATOM 694 C CA . SER A 1 87 ? -1.440 -1.075 -7.116 1.00 91.06 87 SER A CA 1
ATOM 695 C C . SER A 1 87 ? -1.707 -0.167 -5.917 1.00 91.06 87 SER A C 1
ATOM 697 O O . SER A 1 87 ? -2.682 -0.374 -5.197 1.00 91.06 87 SER A O 1
ATOM 699 N N . THR A 1 88 ? -0.893 0.877 -5.722 1.00 94.50 88 THR A N 1
ATOM 700 C CA . THR A 1 88 ? -1.106 1.881 -4.669 1.00 94.50 88 THR A CA 1
ATOM 701 C C . THR A 1 88 ? -2.479 2.541 -4.791 1.00 94.50 88 THR A C 1
ATOM 703 O O . THR A 1 88 ? -3.197 2.639 -3.794 1.00 94.50 88 THR A O 1
ATOM 706 N N . HIS A 1 89 ? -2.877 2.937 -6.001 1.00 94.94 89 HIS A N 1
ATOM 707 C CA . HIS A 1 89 ? -4.194 3.520 -6.258 1.00 94.94 89 HIS A CA 1
ATOM 708 C C . HIS A 1 89 ? -5.333 2.565 -5.910 1.00 94.94 89 HIS A C 1
ATOM 710 O O . HIS A 1 89 ? -6.264 2.948 -5.203 1.00 94.94 89 HIS A O 1
ATOM 716 N N . LEU A 1 90 ? -5.226 1.306 -6.333 1.00 92.50 90 LEU A N 1
ATOM 717 C CA . LEU A 1 90 ? -6.236 0.285 -6.071 1.00 92.50 90 LEU A CA 1
ATOM 718 C C . LEU A 1 90 ? -6.426 0.031 -4.570 1.00 92.50 90 LEU A C 1
ATOM 720 O O . LEU A 1 90 ? -7.561 0.043 -4.089 1.00 92.50 90 LEU A O 1
ATOM 724 N N . TYR A 1 91 ? -5.332 -0.130 -3.818 1.00 92.62 91 TYR A N 1
ATOM 725 C CA . TYR A 1 91 ? -5.395 -0.323 -2.366 1.00 92.62 91 TYR A CA 1
ATOM 726 C C . TYR A 1 91 ? -6.003 0.884 -1.648 1.00 92.62 91 TYR A C 1
ATOM 728 O O . TYR A 1 91 ? -6.847 0.708 -0.768 1.00 92.62 91 TYR A O 1
ATOM 736 N N . LEU A 1 92 ? -5.609 2.108 -2.018 1.00 95.06 92 LEU A N 1
ATOM 737 C CA . LEU A 1 92 ? -6.161 3.321 -1.411 1.00 95.06 92 LEU A CA 1
ATOM 738 C C . LEU A 1 92 ? -7.644 3.482 -1.715 1.00 95.06 92 LEU A C 1
ATOM 740 O O . LEU A 1 92 ? -8.427 3.744 -0.805 1.00 95.06 92 LEU A O 1
ATOM 744 N N . ARG A 1 93 ? -8.049 3.284 -2.970 1.00 94.69 93 ARG A N 1
ATOM 745 C CA . ARG A 1 93 ? -9.452 3.407 -3.359 1.00 94.69 93 ARG A CA 1
ATOM 746 C C . ARG A 1 93 ? -10.313 2.354 -2.659 1.00 94.69 93 ARG A C 1
ATOM 748 O O . ARG A 1 93 ? -11.380 2.691 -2.149 1.00 94.69 93 ARG A O 1
ATOM 755 N N . GLN A 1 94 ? -9.845 1.107 -2.565 1.00 94.44 94 GLN A N 1
ATOM 756 C CA . GLN A 1 94 ? -10.522 0.079 -1.771 1.00 94.44 94 GLN A CA 1
ATOM 757 C C . GLN A 1 94 ? -10.649 0.505 -0.301 1.00 94.44 94 GLN A C 1
ATOM 759 O O . GLN A 1 94 ? -11.734 0.415 0.272 1.00 94.44 94 GLN A O 1
ATOM 764 N N . LEU A 1 95 ? -9.572 1.020 0.299 1.00 95.06 95 LEU A N 1
ATOM 765 C CA . LEU A 1 95 ? -9.571 1.480 1.688 1.00 95.06 95 LEU A CA 1
ATOM 766 C C . LEU A 1 95 ? -10.560 2.634 1.925 1.00 95.06 95 LEU A C 1
ATOM 768 O O . LEU A 1 95 ? -11.264 2.642 2.936 1.00 95.06 95 LEU A O 1
ATOM 772 N N . VAL A 1 96 ? -10.663 3.578 0.985 1.00 95.81 96 VAL A N 1
ATOM 773 C CA . VAL A 1 96 ? -11.673 4.649 1.009 1.00 95.81 96 VAL A CA 1
ATOM 774 C C . VAL A 1 96 ? -13.080 4.049 1.027 1.00 95.81 96 VAL A C 1
ATOM 776 O O . VAL A 1 96 ? -13.862 4.361 1.920 1.00 95.81 96 VAL A O 1
ATOM 779 N N . TYR A 1 97 ? -13.404 3.131 0.112 1.00 94.25 97 TYR A N 1
ATOM 780 C CA . TYR A 1 97 ? -14.734 2.513 0.082 1.00 94.25 97 TYR A CA 1
ATOM 781 C C . TYR A 1 97 ? -15.064 1.728 1.356 1.00 94.25 97 TYR A C 1
ATOM 783 O O . TYR A 1 97 ? -16.177 1.835 1.876 1.00 94.25 97 TYR A O 1
ATOM 791 N N . GLU A 1 98 ? -14.110 0.956 1.880 1.00 93.69 98 GLU A N 1
ATOM 792 C CA . GLU A 1 98 ? -14.316 0.198 3.116 1.00 93.69 98 GLU A CA 1
ATOM 793 C C . GLU A 1 98 ? -14.530 1.116 4.321 1.00 93.69 98 GLU A C 1
ATOM 795 O O . GLU A 1 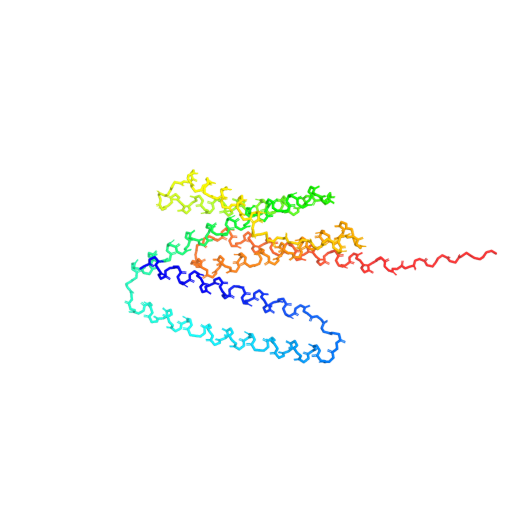98 ? -15.426 0.864 5.127 1.00 93.69 98 GLU A O 1
ATOM 800 N N . THR A 1 99 ? -13.764 2.203 4.434 1.00 94.81 99 THR A N 1
ATOM 801 C CA . THR A 1 99 ? -13.931 3.165 5.534 1.00 94.81 99 THR A CA 1
ATOM 802 C C . THR A 1 99 ? -15.261 3.911 5.446 1.00 94.81 99 THR A C 1
ATOM 804 O O . THR A 1 99 ? -15.932 4.026 6.469 1.00 94.81 99 THR A O 1
ATOM 807 N N . ILE A 1 100 ? -15.718 4.316 4.251 1.00 94.62 100 ILE A N 1
ATOM 808 C CA . ILE A 1 100 ? -17.068 4.888 4.055 1.00 94.62 100 ILE A CA 1
ATOM 809 C C . ILE A 1 100 ? -18.135 3.900 4.536 1.00 94.62 100 ILE A C 1
ATOM 811 O O . ILE A 1 100 ? -19.020 4.253 5.318 1.00 94.62 100 ILE A O 1
ATOM 815 N N . HIS A 1 101 ? -18.038 2.641 4.099 1.00 92.44 101 HIS A N 1
ATOM 816 C CA . HIS A 1 101 ? -19.002 1.611 4.472 1.00 92.44 101 HIS A CA 1
ATOM 817 C C . HIS A 1 101 ? -19.056 1.393 5.991 1.00 92.44 101 HIS A C 1
ATOM 819 O O . HIS A 1 101 ? -20.142 1.271 6.558 1.00 92.44 101 HIS A O 1
ATOM 825 N N . LEU A 1 102 ? -17.900 1.358 6.659 1.00 92.06 102 LEU A N 1
ATOM 826 C CA . LEU A 1 102 ? -17.813 1.184 8.109 1.00 92.06 102 LEU A CA 1
ATOM 827 C C . LEU A 1 102 ? -18.337 2.406 8.873 1.00 92.06 102 LEU A C 1
ATOM 829 O O . LEU A 1 102 ? -19.079 2.219 9.840 1.00 92.06 102 LEU A O 1
ATOM 833 N N . CYS A 1 103 ? -18.022 3.626 8.421 1.00 93.81 103 CYS A N 1
ATOM 834 C CA . CYS A 1 103 ? -18.568 4.862 8.986 1.00 93.81 103 CYS A CA 1
ATOM 835 C C . CYS A 1 103 ? -20.097 4.870 8.921 1.00 93.81 103 CYS A C 1
ATOM 837 O O . CYS A 1 103 ? -20.744 5.053 9.950 1.00 93.81 103 CYS A O 1
ATOM 839 N N . HIS A 1 104 ? -20.681 4.546 7.764 1.00 93.06 104 HIS A N 1
ATOM 840 C CA . HIS A 1 104 ? -22.133 4.416 7.617 1.00 93.06 104 HIS A CA 1
ATOM 841 C C . HIS A 1 104 ? -22.720 3.308 8.503 1.00 93.06 104 HIS A C 1
ATOM 843 O O . HIS A 1 104 ? -23.712 3.523 9.199 1.00 93.06 104 HIS A O 1
ATOM 849 N N . LYS A 1 105 ? -22.113 2.113 8.500 1.00 91.94 105 LYS A N 1
ATOM 850 C CA . LYS A 1 105 ? -22.628 0.945 9.229 1.00 91.94 105 LYS A CA 1
ATOM 851 C C . LYS A 1 105 ? -22.662 1.165 10.742 1.00 91.94 105 LYS A C 1
ATOM 853 O O . LYS A 1 105 ? -23.602 0.723 11.398 1.00 91.94 105 LYS A O 1
ATOM 858 N N . TYR A 1 106 ? -21.639 1.816 11.290 1.00 91.00 106 TYR A N 1
ATOM 859 C CA . TYR A 1 106 ? -21.477 2.006 12.734 1.00 91.00 106 TYR A CA 1
ATOM 860 C C . TYR A 1 106 ? -21.717 3.447 13.198 1.00 91.00 106 TYR A C 1
ATOM 862 O O . TYR A 1 106 ? -21.519 3.731 14.375 1.00 91.00 106 TYR A O 1
ATOM 870 N N . LYS A 1 107 ? -22.169 4.340 12.305 1.00 90.38 107 LYS A N 1
ATOM 871 C CA . LYS A 1 107 ? -22.411 5.768 12.579 1.00 90.38 107 LYS A CA 1
ATOM 872 C C . LYS A 1 107 ? -21.185 6.468 13.188 1.00 90.38 107 LYS A C 1
ATOM 874 O O . LYS A 1 107 ? -21.302 7.199 14.168 1.00 90.38 107 LYS A O 1
ATOM 879 N N . ILE A 1 108 ? -20.008 6.190 12.631 1.00 91.06 108 ILE A N 1
ATOM 880 C CA . ILE A 1 108 ? -18.729 6.798 13.034 1.00 91.06 108 ILE A CA 1
ATOM 881 C C . ILE A 1 108 ? -18.502 8.060 12.195 1.00 91.06 108 ILE A C 1
ATOM 883 O O . ILE A 1 108 ? -18.884 8.100 11.028 1.00 91.06 108 ILE A O 1
ATOM 887 N N . GLU A 1 109 ? -17.852 9.068 12.777 1.00 88.69 109 GLU A N 1
ATOM 888 C CA . GLU A 1 109 ? -17.458 10.298 12.084 1.00 88.69 109 GLU A CA 1
ATOM 889 C C . GLU A 1 109 ? -16.641 10.021 10.804 1.00 88.69 109 GLU A C 1
ATOM 891 O O . GLU A 1 109 ? -15.742 9.176 10.773 1.00 88.69 109 GLU A O 1
ATOM 896 N N . GLU A 1 110 ? -16.923 10.772 9.737 1.00 88.31 110 GLU A N 1
ATOM 897 C CA . GLU A 1 110 ? -16.370 10.563 8.389 1.00 88.31 110 GLU A CA 1
ATOM 898 C C . GLU A 1 110 ? -15.000 11.223 8.154 1.00 88.31 110 GLU A C 1
ATOM 900 O O . GLU A 1 110 ? -14.597 11.488 7.014 1.00 88.31 110 GLU A O 1
ATOM 905 N N . PHE A 1 111 ? -14.236 11.461 9.222 1.00 91.12 111 PHE A N 1
ATOM 906 C CA . PHE A 1 111 ? -12.894 12.028 9.107 1.00 91.12 111 PHE A CA 1
ATOM 907 C C . PHE A 1 111 ? -11.974 11.151 8.239 1.00 91.12 111 PHE A C 1
ATOM 909 O O . PHE A 1 111 ? -11.375 11.647 7.284 1.00 91.12 111 PHE A O 1
ATOM 916 N N . LEU A 1 112 ? -11.873 9.850 8.547 1.00 92.44 112 LEU A N 1
ATOM 917 C CA . LEU A 1 112 ? -10.949 8.934 7.863 1.00 92.44 112 LEU A CA 1
ATOM 918 C C . LEU A 1 112 ? -11.251 8.786 6.359 1.00 92.44 112 LEU A C 1
ATOM 920 O O . LEU A 1 112 ? -10.317 8.952 5.573 1.00 92.44 112 LEU A O 1
ATOM 924 N N . PRO A 1 113 ? -12.504 8.550 5.925 1.00 94.69 113 PRO A N 1
ATOM 925 C CA . PRO A 1 113 ? -12.858 8.560 4.505 1.00 94.69 113 PRO A CA 1
ATOM 926 C C . PRO A 1 113 ? -12.463 9.846 3.774 1.00 94.69 113 PRO A C 1
ATOM 928 O O . PRO A 1 113 ? -11.844 9.800 2.708 1.00 94.69 113 PRO A O 1
ATOM 931 N N . THR A 1 114 ? -12.780 11.001 4.366 1.00 94.19 114 THR A N 1
ATOM 932 C CA . THR A 1 114 ? -12.496 12.314 3.772 1.00 94.19 114 THR A CA 1
ATOM 933 C C . THR A 1 114 ? -10.994 12.540 3.639 1.00 94.19 114 THR A C 1
ATOM 935 O O . THR A 1 114 ? -10.507 13.016 2.613 1.00 94.19 114 THR A O 1
ATOM 938 N N . PHE A 1 115 ? -10.244 12.177 4.675 1.00 94.62 115 PHE A N 1
ATOM 939 C CA . PHE A 1 115 ? -8.793 12.260 4.702 1.00 94.62 115 PHE A CA 1
ATOM 940 C C . PHE A 1 115 ? -8.140 11.350 3.652 1.00 94.62 115 PHE A C 1
ATOM 942 O O . PHE A 1 115 ? -7.318 11.814 2.861 1.00 94.62 115 PHE A O 1
ATOM 949 N N . LEU A 1 116 ? -8.544 10.078 3.589 1.00 95.94 116 LEU A N 1
ATOM 950 C CA . LEU A 1 116 ? -8.003 9.110 2.634 1.00 95.94 116 LEU A CA 1
ATOM 951 C C . LEU A 1 116 ? -8.319 9.487 1.185 1.00 95.94 116 LEU A C 1
ATOM 953 O O . LEU A 1 116 ? -7.458 9.326 0.326 1.00 95.94 116 LEU A O 1
ATOM 957 N N . THR A 1 117 ? -9.501 10.051 0.923 1.00 96.38 117 THR A N 1
ATOM 958 C CA . THR A 1 117 ? -9.885 10.525 -0.417 1.00 96.38 117 THR A CA 1
ATOM 959 C C . THR A 1 117 ? -8.924 11.599 -0.931 1.00 96.38 117 THR A C 1
ATOM 961 O O . THR A 1 117 ? -8.538 11.573 -2.095 1.00 96.38 117 THR A O 1
ATOM 964 N N . LYS A 1 118 ? -8.462 12.516 -0.069 1.00 95.88 118 LYS A N 1
ATOM 965 C CA . LYS A 1 118 ? -7.486 13.550 -0.464 1.00 95.88 118 LYS A CA 1
ATOM 966 C C . LYS A 1 118 ? -6.138 12.954 -0.868 1.00 95.88 118 LYS A C 1
ATOM 968 O O . LYS A 1 118 ? -5.529 13.410 -1.830 1.00 95.88 118 LYS A O 1
ATOM 973 N N . ILE A 1 119 ? -5.665 11.947 -0.131 1.00 96.25 119 ILE A N 1
ATOM 974 C CA . ILE A 1 119 ? -4.417 11.241 -0.459 1.00 96.25 119 ILE A CA 1
ATOM 975 C C . ILE A 1 119 ? -4.589 10.475 -1.770 1.00 96.25 119 ILE A C 1
ATOM 977 O O . ILE A 1 119 ? -3.742 10.543 -2.656 1.00 96.25 119 ILE A O 1
ATOM 981 N N . GLU A 1 120 ? -5.707 9.771 -1.906 1.00 96.38 120 GLU A N 1
ATOM 982 C CA . GLU A 1 120 ? -6.019 8.959 -3.071 1.00 96.38 120 GLU A CA 1
ATOM 983 C C . GLU A 1 120 ? -6.105 9.798 -4.355 1.00 96.38 120 GLU A C 1
ATOM 985 O O . GLU A 1 120 ? -5.517 9.401 -5.354 1.00 96.38 120 GLU A O 1
ATOM 990 N N . GLN A 1 121 ? -6.691 10.998 -4.318 1.00 95.94 121 GLN A N 1
ATOM 991 C CA . GLN A 1 121 ? -6.719 11.923 -5.462 1.00 95.94 121 GLN A CA 1
ATOM 992 C C . GLN A 1 121 ? -5.321 12.345 -5.943 1.00 95.94 121 GLN A C 1
ATOM 994 O O . GLN A 1 121 ? -5.088 12.496 -7.144 1.00 95.94 121 GLN A O 1
ATOM 999 N N . LEU A 1 122 ? -4.370 12.532 -5.021 1.00 95.88 122 LEU A N 1
ATOM 1000 C CA . LEU A 1 122 ? -2.984 12.848 -5.384 1.00 95.88 122 LEU A CA 1
ATOM 1001 C C . LEU A 1 122 ? -2.306 11.657 -6.069 1.00 95.88 122 LEU A C 1
ATOM 1003 O O . LEU A 1 122 ? -1.574 11.843 -7.041 1.00 95.88 122 LEU A O 1
ATOM 1007 N N . VAL A 1 123 ? -2.593 10.442 -5.597 1.00 96.31 123 VAL A N 1
ATOM 1008 C CA . VAL A 1 123 ? -2.119 9.204 -6.226 1.00 96.31 123 VAL A CA 1
ATOM 1009 C C . VAL A 1 123 ? -2.761 8.997 -7.597 1.00 96.31 123 VAL A C 1
ATOM 1011 O O . VAL A 1 123 ? -2.062 8.659 -8.548 1.00 96.31 123 VAL A O 1
ATOM 1014 N N . GLU A 1 124 ? -4.061 9.253 -7.738 1.00 95.00 124 GLU A N 1
ATOM 1015 C CA . GLU A 1 124 ? -4.778 9.162 -9.013 1.00 95.00 124 GLU A CA 1
ATOM 1016 C C . GLU A 1 124 ? -4.178 10.098 -10.073 1.00 95.00 124 GLU A C 1
ATOM 1018 O O . GLU A 1 124 ? -4.013 9.699 -11.225 1.00 95.00 124 GLU A O 1
ATOM 1023 N N . SER A 1 125 ? -3.774 11.311 -9.687 1.00 95.12 125 SER A N 1
ATOM 1024 C CA . SER A 1 125 ? -3.079 12.242 -10.587 1.00 95.12 125 SER A CA 1
ATOM 1025 C C . SER A 1 125 ? -1.749 11.673 -11.114 1.00 95.12 125 SER A C 1
ATOM 1027 O O . SER A 1 125 ? -1.444 11.760 -12.312 1.00 95.12 125 SER A O 1
ATOM 1029 N N . ASP A 1 126 ? -0.974 11.015 -10.245 1.00 95.06 126 ASP A N 1
ATOM 1030 C CA . ASP A 1 126 ? 0.270 10.336 -10.623 1.00 95.06 126 ASP A CA 1
ATOM 1031 C C . ASP A 1 126 ? 0.002 9.103 -11.516 1.00 95.06 126 ASP A C 1
ATOM 1033 O O . ASP A 1 126 ? 0.752 8.869 -12.471 1.00 95.06 126 ASP A O 1
ATOM 1037 N N . VAL A 1 127 ? -1.090 8.356 -11.282 1.00 94.69 127 VAL A N 1
ATOM 1038 C CA . VAL A 1 127 ? -1.545 7.261 -12.166 1.00 94.69 127 VAL A CA 1
ATOM 1039 C C . VAL A 1 127 ? -1.892 7.791 -13.552 1.00 94.69 127 VAL A C 1
ATOM 1041 O O . VAL A 1 127 ? -1.376 7.280 -14.545 1.00 94.69 127 VAL A O 1
ATOM 1044 N N . GLN A 1 128 ? -2.727 8.827 -13.643 1.00 93.94 128 GLN A N 1
ATOM 1045 C CA . GLN A 1 128 ? -3.136 9.416 -14.923 1.00 93.94 128 GLN A CA 1
ATOM 1046 C C . GLN A 1 128 ? -1.920 9.910 -15.712 1.00 93.94 128 GLN A C 1
ATOM 1048 O O . GLN A 1 128 ? -1.785 9.620 -16.902 1.00 93.94 128 GLN A O 1
ATOM 1053 N N . SER A 1 129 ? -0.986 10.577 -15.030 1.00 93.62 129 SER A N 1
ATOM 1054 C CA . SER A 1 129 ? 0.280 11.023 -15.618 1.00 93.62 129 SER A CA 1
ATOM 1055 C C . SER A 1 129 ? 1.140 9.857 -16.117 1.00 93.62 129 SER A C 1
ATOM 1057 O O . SER A 1 129 ? 1.787 9.966 -17.160 1.00 93.62 129 SER A O 1
ATOM 1059 N N . CYS A 1 130 ? 1.166 8.738 -15.388 1.00 92.94 130 CYS A N 1
ATOM 1060 C CA . CYS A 1 130 ? 1.888 7.528 -15.777 1.00 92.94 130 CYS A CA 1
ATOM 1061 C C . CYS A 1 130 ? 1.266 6.866 -17.013 1.00 92.94 130 CYS A C 1
ATOM 1063 O O . CYS A 1 130 ? 1.968 6.628 -17.994 1.00 92.94 130 CYS A O 1
ATOM 1065 N N . LEU A 1 131 ? -0.049 6.641 -17.002 1.00 92.12 131 LEU A N 1
ATOM 1066 C CA . LEU A 1 131 ? -0.775 6.021 -18.114 1.00 92.12 131 LEU A CA 1
ATOM 1067 C C . LEU A 1 131 ? -0.691 6.867 -19.386 1.00 92.12 131 LEU A C 1
ATOM 1069 O O . LEU A 1 131 ? -0.477 6.324 -20.468 1.00 92.12 131 LEU A O 1
ATOM 1073 N N . HIS A 1 132 ? -0.772 8.195 -19.262 1.00 92.12 132 HIS A N 1
ATOM 1074 C CA . HIS A 1 132 ? -0.625 9.096 -20.402 1.00 92.12 132 HIS A CA 1
ATOM 1075 C C . HIS A 1 132 ? 0.759 8.981 -21.059 1.00 92.12 132 HIS A C 1
ATOM 1077 O O . HIS A 1 132 ? 0.858 8.892 -22.283 1.00 92.12 132 HIS A O 1
ATOM 1083 N N . LYS A 1 133 ? 1.835 8.919 -20.259 1.00 89.69 133 LYS A N 1
ATOM 1084 C CA . LYS A 1 133 ? 3.210 8.733 -20.764 1.00 89.69 133 LYS A CA 1
ATOM 1085 C C . LYS A 1 133 ? 3.393 7.397 -21.485 1.00 89.69 133 LYS A C 1
ATOM 1087 O O . LYS A 1 133 ? 4.093 7.345 -22.493 1.00 89.69 133 LYS A O 1
ATOM 1092 N N . GLU A 1 134 ? 2.743 6.346 -20.995 1.00 87.19 134 GLU A N 1
ATOM 1093 C CA . GLU A 1 134 ? 2.783 5.000 -21.582 1.00 87.19 134 GLU A CA 1
ATOM 1094 C C . GLU A 1 134 ? 1.762 4.803 -22.722 1.00 87.19 134 GLU A C 1
ATOM 1096 O O . GLU A 1 134 ? 1.719 3.734 -23.327 1.00 87.19 134 GLU A O 1
ATOM 1101 N N . LYS A 1 135 ? 0.976 5.840 -23.063 1.00 88.19 135 LYS A N 1
ATOM 1102 C CA . LYS A 1 135 ? -0.106 5.805 -24.068 1.00 88.19 135 LYS A CA 1
ATOM 1103 C C . LYS A 1 135 ? -1.169 4.734 -23.784 1.00 88.19 135 LYS A C 1
ATOM 1105 O O . LYS A 1 135 ? -1.753 4.170 -24.709 1.00 88.19 135 LYS A O 1
ATOM 1110 N N . ASP A 1 136 ? -1.424 4.471 -22.507 1.00 88.56 136 ASP A N 1
ATOM 1111 C CA . ASP A 1 136 ? -2.481 3.569 -22.062 1.00 88.56 136 ASP A CA 1
ATOM 1112 C C . ASP A 1 136 ? -3.845 4.276 -21.998 1.00 88.56 136 ASP A C 1
ATOM 1114 O O . ASP A 1 136 ? -3.950 5.491 -21.814 1.00 88.56 136 ASP A O 1
ATOM 1118 N N . ASP A 1 137 ? -4.914 3.486 -22.103 1.00 87.25 137 ASP A N 1
ATOM 1119 C CA . ASP A 1 137 ? -6.292 3.963 -21.991 1.00 87.25 137 ASP A CA 1
ATOM 1120 C C . ASP A 1 137 ? -6.703 4.121 -20.516 1.00 87.25 137 ASP A C 1
ATOM 1122 O O . ASP A 1 137 ? -6.921 3.143 -19.791 1.00 87.25 137 ASP A O 1
ATOM 1126 N N . ILE A 1 138 ? -6.835 5.379 -20.087 1.00 87.81 138 ILE A N 1
ATOM 1127 C CA . ILE A 1 138 ? -7.260 5.754 -18.732 1.00 87.81 138 ILE A CA 1
ATOM 1128 C C . ILE A 1 138 ? -8.694 5.286 -18.452 1.00 87.81 138 ILE A C 1
ATOM 1130 O O . ILE A 1 138 ? -8.979 4.800 -17.359 1.00 87.81 138 ILE A O 1
ATOM 1134 N N . GLY A 1 139 ? -9.603 5.387 -19.425 1.00 86.25 139 GLY A N 1
ATOM 1135 C CA . GLY A 1 139 ? -10.996 4.970 -19.259 1.00 86.25 139 GLY A CA 1
ATOM 1136 C C . GLY A 1 139 ? -11.102 3.467 -19.013 1.00 86.25 139 GLY A C 1
ATOM 1137 O O . GLY A 1 139 ? -11.760 3.028 -18.067 1.00 86.25 139 GLY A O 1
ATOM 1138 N N . LYS A 1 140 ? -10.373 2.674 -19.803 1.00 87.56 140 LYS A N 1
ATOM 1139 C CA . LYS A 1 140 ? -10.269 1.223 -19.609 1.00 87.56 140 LYS A CA 1
ATOM 1140 C C . LYS A 1 140 ? -9.636 0.873 -18.264 1.00 87.56 140 LYS A C 1
ATOM 1142 O O . LYS A 1 140 ? -10.106 -0.044 -17.594 1.00 87.56 140 LYS A O 1
ATOM 1147 N N . HIS A 1 141 ? -8.598 1.600 -17.853 1.00 86.50 141 HIS A N 1
ATOM 1148 C CA . HIS A 1 141 ? -7.984 1.415 -16.542 1.00 86.50 141 HIS A CA 1
ATOM 114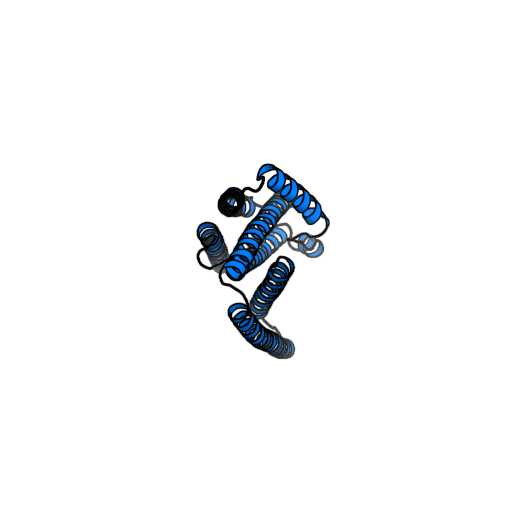9 C C . HIS A 1 141 ? -8.986 1.649 -15.402 1.00 86.50 141 HIS A C 1
ATOM 1151 O O . HIS A 1 141 ? -9.120 0.798 -14.525 1.00 86.50 141 HIS A O 1
ATOM 1157 N N . MET A 1 142 ? -9.747 2.745 -15.444 1.00 86.12 142 MET A N 1
ATOM 1158 C CA . MET A 1 142 ? -10.732 3.067 -14.406 1.00 86.12 142 MET A CA 1
ATOM 1159 C C . MET A 1 142 ? -11.872 2.045 -14.327 1.00 86.12 142 MET A C 1
ATOM 1161 O O . MET A 1 142 ? -12.346 1.736 -13.232 1.00 86.12 142 MET A O 1
ATOM 1165 N N . LEU A 1 143 ? -12.287 1.477 -15.464 1.00 88.50 143 LEU A N 1
ATOM 1166 C CA . LEU A 1 143 ? -13.245 0.367 -15.487 1.00 88.50 143 LEU A CA 1
ATOM 1167 C C . LEU A 1 143 ? -12.685 -0.875 -14.783 1.00 88.50 143 LEU A C 1
ATOM 1169 O O . LEU A 1 143 ? -13.356 -1.428 -13.914 1.00 88.50 143 LEU A O 1
ATOM 1173 N N . LEU A 1 144 ? -11.441 -1.257 -15.087 1.00 87.19 144 LEU A N 1
ATOM 1174 C CA . LEU A 1 144 ? -10.777 -2.393 -14.442 1.00 87.19 144 LEU A CA 1
ATOM 1175 C C . LEU A 1 144 ? -10.604 -2.178 -12.935 1.00 87.19 144 LEU A C 1
ATOM 1177 O O . LEU A 1 144 ? -10.902 -3.076 -12.155 1.00 87.19 144 LEU A O 1
ATOM 1181 N N . VAL A 1 145 ? -10.181 -0.985 -12.505 1.00 86.19 145 VAL A N 1
ATOM 1182 C CA . VAL A 1 145 ? -10.065 -0.651 -11.074 1.00 86.19 145 VAL A CA 1
ATOM 1183 C C . VAL A 1 145 ? -11.414 -0.814 -10.375 1.00 86.19 145 VAL A C 1
ATOM 1185 O O . VAL A 1 145 ? -11.486 -1.412 -9.303 1.00 86.19 145 VAL A O 1
ATOM 1188 N N . LYS A 1 146 ? -12.503 -0.338 -10.991 1.00 87.50 146 LYS A N 1
ATOM 1189 C CA . LYS A 1 146 ? -13.855 -0.477 -10.437 1.00 87.50 146 LYS A CA 1
ATOM 1190 C C . LYS A 1 146 ? -14.277 -1.942 -10.292 1.00 87.50 146 LYS A C 1
ATOM 1192 O O . LYS A 1 146 ? -14.867 -2.297 -9.271 1.00 87.50 146 LYS A O 1
ATOM 1197 N N . GLU A 1 147 ? -13.991 -2.778 -11.287 1.00 87.62 147 GLU A N 1
ATOM 1198 C CA . GLU A 1 147 ? -14.266 -4.220 -11.235 1.00 87.62 147 GLU A CA 1
ATOM 1199 C C . GLU A 1 147 ? -13.444 -4.906 -10.142 1.00 87.62 147 GLU A C 1
ATOM 1201 O O . GLU A 1 147 ? -14.011 -5.560 -9.268 1.00 87.62 147 GLU A O 1
ATOM 1206 N N . MET A 1 148 ? -12.133 -4.659 -10.104 1.00 85.12 148 MET A N 1
ATOM 1207 C CA . MET A 1 148 ? -11.247 -5.258 -9.106 1.00 85.12 148 MET A CA 1
ATOM 1208 C C . MET A 1 148 ? -11.627 -4.862 -7.678 1.00 85.12 148 MET A C 1
ATOM 1210 O O . MET A 1 148 ? -11.634 -5.706 -6.789 1.00 85.12 148 MET A O 1
ATOM 1214 N N . ILE A 1 149 ? -11.997 -3.600 -7.438 1.00 87.31 149 ILE A N 1
ATOM 1215 C CA . ILE A 1 149 ? -12.466 -3.164 -6.115 1.00 87.31 149 ILE A CA 1
ATOM 1216 C C . ILE A 1 149 ? -13.759 -3.886 -5.739 1.00 87.31 149 ILE A C 1
ATOM 1218 O O . ILE A 1 149 ? -13.908 -4.318 -4.597 1.00 87.31 149 ILE A O 1
ATOM 1222 N N . LYS A 1 150 ? -14.700 -4.040 -6.677 1.00 87.00 150 LYS A N 1
ATOM 1223 C CA . LYS A 1 150 ? -15.971 -4.729 -6.418 1.00 87.00 150 LYS A CA 1
ATOM 1224 C C . LYS A 1 150 ? -15.750 -6.173 -5.959 1.00 87.00 150 LYS A C 1
ATOM 1226 O O . LYS A 1 150 ? -16.460 -6.628 -5.060 1.00 87.00 150 LYS A O 1
ATOM 1231 N N . ASP A 1 151 ? -14.778 -6.860 -6.547 1.00 83.50 151 ASP A N 1
ATOM 1232 C CA . ASP A 1 151 ? -14.426 -8.230 -6.177 1.00 83.50 151 ASP A CA 1
ATOM 1233 C C . ASP A 1 151 ? -13.658 -8.266 -4.847 1.00 83.50 151 ASP A C 1
ATOM 1235 O O . ASP A 1 151 ? -14.028 -9.008 -3.930 1.00 83.50 151 ASP A O 1
ATOM 1239 N N . SER A 1 152 ? -12.679 -7.376 -4.663 1.00 78.75 152 SER A N 1
ATOM 1240 C CA . SER A 1 152 ? -11.909 -7.276 -3.418 1.00 78.75 152 SER A CA 1
ATOM 1241 C C . SER A 1 152 ? -12.767 -6.932 -2.198 1.00 78.75 152 SER A C 1
ATOM 1243 O O . SER A 1 152 ? -12.526 -7.459 -1.116 1.00 78.75 152 SER A O 1
ATOM 1245 N N . LEU A 1 153 ? -13.826 -6.130 -2.350 1.00 82.88 153 LEU A N 1
ATOM 1246 C CA . LEU A 1 153 ? -14.759 -5.822 -1.257 1.00 82.88 153 LEU A CA 1
ATOM 1247 C C . LEU A 1 153 ? -15.547 -7.050 -0.761 1.00 82.88 153 LEU A C 1
ATOM 1249 O O . LEU A 1 153 ? -16.054 -7.044 0.368 1.00 82.88 153 LEU A O 1
ATOM 1253 N N . LYS A 1 154 ? -15.669 -8.099 -1.583 1.00 81.69 154 LYS A N 1
ATOM 1254 C CA . LYS A 1 154 ? -16.324 -9.358 -1.204 1.00 81.69 154 LYS A CA 1
ATOM 1255 C C . LYS A 1 154 ? -15.342 -10.337 -0.577 1.00 81.69 154 LYS A C 1
ATOM 1257 O O . LYS A 1 154 ? -15.640 -10.881 0.484 1.00 81.69 154 LYS A O 1
ATOM 1262 N N . GLU A 1 155 ? -14.203 -10.543 -1.230 1.00 79.12 155 GLU A N 1
ATOM 1263 C CA . GLU A 1 155 ? -13.299 -11.660 -0.927 1.00 79.12 155 GLU A CA 1
ATOM 1264 C C . GLU A 1 155 ? -12.068 -11.244 -0.116 1.00 79.12 155 GLU A C 1
ATOM 1266 O O . GLU A 1 155 ? -11.595 -12.008 0.720 1.00 79.12 155 GLU A O 1
ATOM 1271 N N . ASN A 1 156 ? -11.582 -10.015 -0.299 1.00 83.88 156 ASN A N 1
ATOM 1272 C CA . ASN 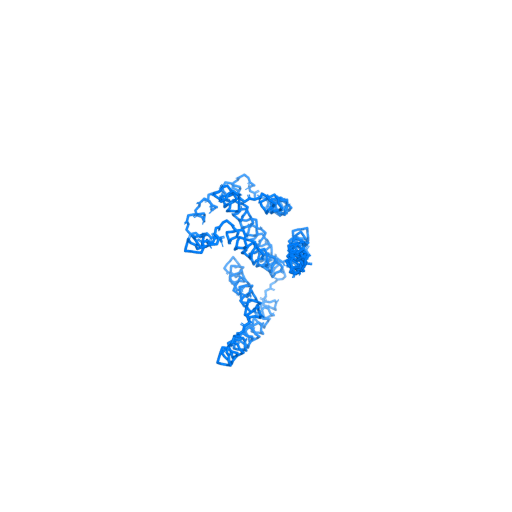A 1 156 ? -10.286 -9.553 0.204 1.00 83.88 156 ASN A CA 1
ATOM 1273 C C . ASN A 1 156 ? -10.416 -8.240 0.981 1.00 83.88 156 ASN A C 1
ATOM 1275 O O . ASN A 1 156 ? -9.760 -7.244 0.667 1.00 83.88 156 ASN A O 1
ATOM 1279 N N . LYS A 1 157 ? -11.278 -8.235 2.004 1.00 86.81 157 LYS A N 1
ATOM 1280 C CA . LYS A 1 157 ? -11.499 -7.052 2.847 1.00 86.81 157 LYS A CA 1
ATOM 1281 C C . LYS A 1 157 ? -10.217 -6.632 3.551 1.00 86.81 157 LYS A C 1
ATOM 1283 O O . LYS A 1 157 ? -9.592 -7.420 4.264 1.00 86.81 157 LYS A O 1
ATOM 1288 N N . LEU A 1 158 ? -9.866 -5.361 3.414 1.00 88.81 158 LEU A N 1
ATOM 1289 C CA . LEU A 1 158 ? -8.707 -4.780 4.075 1.00 88.81 158 LEU A CA 1
ATOM 1290 C C . LEU A 1 158 ? -8.959 -4.583 5.572 1.00 88.81 158 LEU A C 1
ATOM 1292 O O . LEU A 1 158 ? -8.048 -4.789 6.382 1.00 88.81 158 LEU A O 1
ATOM 1296 N N . ILE A 1 159 ? -10.187 -4.227 5.951 1.00 90.00 159 ILE A N 1
ATOM 1297 C CA . ILE A 1 159 ? -10.611 -3.989 7.328 1.00 90.00 159 ILE A CA 1
ATOM 1298 C C . ILE A 1 159 ? -11.663 -5.021 7.736 1.00 90.00 159 ILE A C 1
ATOM 1300 O O . ILE A 1 159 ? -12.794 -5.039 7.254 1.00 90.00 159 ILE A O 1
ATOM 1304 N N . THR A 1 160 ? -11.299 -5.865 8.700 1.00 87.38 160 THR A N 1
ATOM 1305 C CA . THR A 1 160 ? -12.221 -6.817 9.328 1.00 87.38 160 THR A CA 1
ATOM 1306 C C . THR A 1 160 ? -12.469 -6.403 10.771 1.00 87.38 160 THR A C 1
ATOM 1308 O O . THR A 1 160 ? -11.528 -6.295 11.554 1.00 87.38 160 THR A O 1
ATOM 1311 N N . ILE A 1 161 ? -13.737 -6.191 11.132 1.00 86.31 161 ILE A N 1
ATOM 1312 C CA . ILE A 1 161 ? -14.135 -5.819 12.494 1.00 86.31 161 ILE A CA 1
ATOM 1313 C C . ILE A 1 161 ? -14.765 -7.021 13.203 1.00 86.31 161 ILE A C 1
ATOM 1315 O O . ILE A 1 161 ? -15.724 -7.620 12.703 1.00 86.31 161 ILE A O 1
ATOM 1319 N N . SER A 1 162 ? -14.247 -7.355 14.387 1.00 86.50 162 SER A N 1
ATOM 1320 C CA . SER A 1 162 ? -14.753 -8.461 15.202 1.00 86.50 162 SER A CA 1
ATOM 1321 C C . SER A 1 162 ? -16.135 -8.149 15.778 1.00 86.50 162 SER A C 1
ATOM 1323 O O . SER A 1 162 ? -16.291 -7.217 16.564 1.00 86.50 162 SER A O 1
ATOM 1325 N N . GLN A 1 163 ? -17.133 -8.972 15.442 1.00 85.44 163 GLN A N 1
ATOM 1326 C CA . GLN A 1 163 ? -18.500 -8.800 15.950 1.00 85.44 163 GLN A CA 1
ATOM 1327 C C . GLN A 1 163 ? -18.589 -9.002 17.468 1.00 85.44 163 GLN A C 1
ATOM 1329 O O . GLN A 1 163 ? -19.306 -8.272 18.138 1.00 85.44 163 GLN A O 1
ATOM 1334 N N . ILE A 1 164 ? -17.797 -9.923 18.026 1.00 85.88 164 ILE A N 1
ATOM 1335 C CA . ILE A 1 164 ? -17.758 -10.182 19.475 1.00 85.88 164 ILE A CA 1
ATOM 1336 C C . ILE A 1 164 ? -17.333 -8.923 20.242 1.00 85.88 164 ILE A C 1
ATOM 1338 O O . ILE A 1 164 ? -17.909 -8.599 21.278 1.00 85.88 164 ILE A O 1
ATOM 1342 N N . HIS A 1 165 ? -16.327 -8.212 19.733 1.00 83.50 165 HIS A N 1
ATOM 1343 C CA . HIS A 1 165 ? -15.811 -7.006 20.375 1.00 83.50 165 HIS A CA 1
ATOM 1344 C C . HIS A 1 165 ? -16.730 -5.801 20.159 1.00 83.50 165 HIS A C 1
ATOM 1346 O O . HIS A 1 165 ? -16.884 -5.002 21.077 1.00 83.50 165 HIS A O 1
ATOM 1352 N N . ILE A 1 166 ? -17.424 -5.715 19.017 1.00 86.44 166 ILE A N 1
ATOM 1353 C CA . ILE A 1 166 ? -18.512 -4.740 18.837 1.00 86.44 166 ILE A CA 1
ATOM 1354 C C . ILE A 1 166 ? -19.598 -4.943 19.892 1.00 86.44 166 ILE A C 1
ATOM 1356 O O . ILE A 1 166 ? -20.030 -3.972 20.502 1.00 86.44 166 ILE A O 1
ATOM 1360 N N . SER A 1 167 ? -20.023 -6.181 20.156 1.00 82.81 167 SER A N 1
ATOM 1361 C CA . SER A 1 167 ? -21.066 -6.437 21.157 1.00 82.81 167 SER A CA 1
ATOM 1362 C C . SER A 1 167 ? -20.663 -6.017 22.575 1.00 82.81 167 SER A C 1
ATOM 1364 O O . SER A 1 167 ? -21.534 -5.751 23.394 1.00 82.81 167 SER A O 1
ATOM 1366 N N . LYS A 1 168 ? -19.358 -5.960 22.876 1.00 86.00 168 LYS A N 1
ATOM 1367 C CA . LYS A 1 168 ? -18.830 -5.585 24.199 1.00 86.00 168 LYS A CA 1
ATOM 1368 C C . LYS A 1 168 ? -18.506 -4.097 24.329 1.00 86.00 168 LYS A C 1
ATOM 1370 O O . LYS A 1 168 ? -18.776 -3.504 25.365 1.00 86.00 168 LYS A O 1
ATOM 1375 N N . SER A 1 169 ? -17.901 -3.516 23.299 1.00 81.75 169 SER A N 1
ATOM 1376 C CA . SER A 1 169 ? -17.283 -2.182 23.336 1.00 81.75 169 SER A CA 1
ATOM 1377 C C . SER A 1 169 ? -17.918 -1.202 22.342 1.00 81.75 169 SER A C 1
ATOM 1379 O O . SER A 1 169 ? -17.471 -0.064 22.204 1.00 81.75 169 SER A O 1
ATOM 1381 N N . GLY A 1 170 ? -18.968 -1.638 21.644 1.00 85.44 170 GLY A N 1
ATOM 1382 C CA . GLY A 1 170 ? -19.786 -0.817 20.767 1.00 85.44 170 GLY A CA 1
ATOM 1383 C C . GLY A 1 170 ? -19.025 -0.224 19.584 1.00 85.44 170 GLY A C 1
ATOM 1384 O O . GLY A 1 170 ? -18.091 -0.809 19.028 1.00 85.44 170 GLY A O 1
ATOM 1385 N N . THR A 1 171 ? -19.456 0.971 19.190 1.00 87.38 171 THR A N 1
ATOM 1386 C CA . THR A 1 171 ? -18.912 1.725 18.055 1.00 87.38 171 THR A CA 1
ATOM 1387 C C . THR A 1 171 ? -17.505 2.266 18.322 1.00 87.38 171 THR A C 1
ATOM 1389 O O . THR A 1 171 ? -16.740 2.399 17.367 1.00 87.38 171 THR A O 1
ATOM 1392 N N . LYS A 1 172 ? -17.118 2.475 19.595 1.00 87.81 172 LYS A N 1
ATOM 1393 C CA . LYS A 1 172 ? -15.755 2.894 19.985 1.00 87.81 172 LYS A CA 1
ATOM 1394 C C . LYS A 1 172 ? -14.712 1.888 19.488 1.00 87.81 172 LYS A C 1
ATOM 1396 O O . LYS A 1 172 ? -13.760 2.268 18.814 1.00 87.81 172 LYS A O 1
ATOM 1401 N N . TYR A 1 173 ? -14.955 0.591 19.700 1.00 89.69 173 TYR A N 1
ATOM 1402 C CA . TYR A 1 173 ? -14.066 -0.460 19.191 1.00 89.69 173 TYR A CA 1
ATOM 1403 C C . TYR A 1 173 ? -13.968 -0.463 17.662 1.00 89.69 173 TYR A C 1
ATOM 1405 O O . TYR A 1 173 ? -12.881 -0.624 17.110 1.00 89.69 173 TYR A O 1
ATOM 1413 N N . ALA A 1 174 ? -15.091 -0.283 16.959 1.00 89.12 174 ALA A N 1
ATOM 1414 C CA . ALA A 1 174 ? -15.081 -0.241 15.499 1.00 89.12 174 ALA A CA 1
ATOM 1415 C C . ALA A 1 174 ? -14.246 0.940 14.972 1.00 89.12 174 ALA A C 1
ATOM 1417 O O . ALA A 1 174 ? -13.504 0.770 14.005 1.00 89.12 174 ALA A O 1
ATOM 1418 N N . GLN A 1 175 ? -14.314 2.099 15.635 1.00 89.94 175 GLN A N 1
ATOM 1419 C CA . GLN A 1 175 ? -13.514 3.279 15.308 1.00 89.94 175 GLN A CA 1
ATOM 1420 C C . GLN A 1 175 ? -12.016 3.048 15.547 1.00 89.94 175 GLN A C 1
ATOM 1422 O O . GLN A 1 175 ? -11.214 3.277 14.641 1.00 89.94 175 GLN A O 1
ATOM 1427 N N . GLU A 1 176 ? -11.635 2.533 16.717 1.00 89.25 176 GLU A N 1
ATOM 1428 C CA . GLU A 1 176 ? -10.236 2.235 17.053 1.00 89.25 176 GLU A CA 1
ATOM 1429 C C . GLU A 1 176 ? -9.632 1.181 16.115 1.00 89.25 176 GLU A C 1
ATOM 1431 O O . GLU A 1 176 ? -8.545 1.369 15.561 1.00 89.25 176 GLU A O 1
ATOM 1436 N N . ALA A 1 177 ? -10.356 0.081 15.880 1.00 89.69 177 ALA A N 1
ATOM 1437 C CA . ALA A 1 177 ? -9.915 -0.987 14.990 1.00 89.69 177 ALA A CA 1
ATOM 1438 C C . ALA A 1 177 ? -9.759 -0.493 13.543 1.00 89.69 177 ALA A C 1
ATOM 1440 O O . ALA A 1 177 ? -8.782 -0.840 12.874 1.00 89.69 177 ALA A O 1
ATOM 1441 N N . MET A 1 178 ? -10.685 0.348 13.069 1.00 92.31 178 MET A N 1
ATOM 1442 C CA . MET A 1 178 ? -10.593 0.985 11.755 1.00 92.31 178 MET A CA 1
ATOM 1443 C C . MET A 1 178 ? -9.363 1.892 11.664 1.00 92.31 178 MET A C 1
ATOM 1445 O O . MET A 1 178 ? -8.591 1.760 10.717 1.00 92.31 178 MET A O 1
ATOM 1449 N N . GLN A 1 179 ? -9.127 2.755 12.656 1.00 91.50 179 GLN A N 1
ATOM 1450 C CA . GLN A 1 179 ? -7.986 3.673 12.664 1.00 91.50 179 GLN A CA 1
ATOM 1451 C C . GLN A 1 179 ? -6.644 2.929 12.673 1.00 91.50 179 GLN A C 1
ATOM 1453 O O . GLN A 1 179 ? -5.774 3.221 11.850 1.00 91.50 179 GLN A O 1
ATOM 1458 N N . LEU A 1 180 ? -6.496 1.913 13.532 1.00 89.44 180 LEU A N 1
ATOM 1459 C CA . LEU A 1 180 ? -5.298 1.067 13.579 1.00 89.44 180 LEU A CA 1
ATOM 1460 C C . LEU A 1 180 ? -5.047 0.358 12.247 1.00 89.44 180 LEU A C 1
ATOM 1462 O O . LEU A 1 180 ? -3.903 0.244 11.794 1.00 89.44 180 LEU A O 1
ATOM 1466 N N . ARG A 1 181 ? -6.113 -0.138 11.611 1.00 90.81 181 ARG A N 1
ATOM 1467 C CA . ARG A 1 181 ? -5.985 -0.875 10.358 1.00 90.81 181 ARG A CA 1
ATOM 1468 C C . ARG A 1 181 ? -5.651 0.045 9.1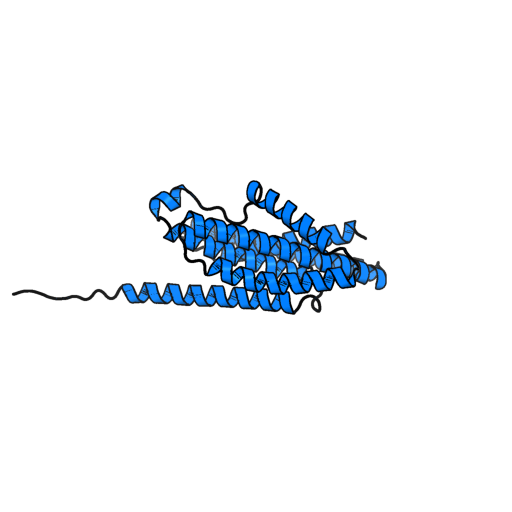89 1.00 90.81 181 ARG A C 1
ATOM 1470 O O . ARG A 1 181 ? -4.788 -0.315 8.390 1.00 90.81 181 ARG A O 1
ATOM 1477 N N . VAL A 1 182 ? -6.256 1.231 9.133 1.00 93.50 182 VAL A N 1
ATOM 1478 C CA . VAL A 1 182 ? -5.924 2.278 8.156 1.00 93.50 182 VAL A CA 1
ATOM 1479 C C . VAL A 1 182 ? -4.455 2.683 8.272 1.00 93.50 182 VAL A C 1
ATOM 1481 O O . VAL A 1 182 ? -3.762 2.682 7.260 1.00 93.50 182 VAL A O 1
ATOM 1484 N N . GLU A 1 183 ? -3.948 2.948 9.483 1.00 91.88 183 GLU A N 1
ATOM 1485 C CA . GLU A 1 183 ? -2.528 3.279 9.701 1.00 91.88 183 GLU A CA 1
ATOM 1486 C C . GLU A 1 183 ? -1.611 2.168 9.163 1.00 91.88 183 GLU A C 1
ATOM 1488 O O . GLU A 1 183 ? -0.659 2.435 8.426 1.00 91.88 183 GLU A O 1
ATOM 1493 N N . ALA A 1 184 ? -1.916 0.908 9.493 1.00 87.44 184 ALA A N 1
ATOM 1494 C CA . ALA A 1 184 ? -1.117 -0.235 9.062 1.00 87.44 184 ALA A CA 1
ATOM 1495 C C . ALA A 1 184 ? -1.090 -0.392 7.533 1.00 87.44 184 ALA A C 1
ATOM 1497 O O . ALA A 1 184 ? -0.022 -0.618 6.963 1.00 87.44 184 ALA A O 1
ATOM 1498 N N . ILE A 1 185 ? -2.243 -0.254 6.872 1.00 91.00 185 ILE A N 1
ATOM 1499 C CA . ILE A 1 185 ? -2.353 -0.382 5.413 1.00 91.00 185 ILE A CA 1
ATOM 1500 C C . ILE A 1 185 ? -1.669 0.791 4.720 1.00 91.00 185 ILE A C 1
ATOM 1502 O O . ILE A 1 185 ? -0.902 0.572 3.789 1.00 91.00 185 ILE A O 1
ATOM 1506 N N . LEU A 1 186 ? -1.885 2.023 5.185 1.00 93.12 186 LEU A N 1
ATOM 1507 C CA . LEU A 1 186 ? -1.261 3.206 4.595 1.00 93.12 186 LEU A CA 1
ATOM 1508 C C . LEU A 1 186 ? 0.271 3.118 4.671 1.00 93.12 186 LEU A C 1
ATOM 1510 O O . LEU A 1 186 ? 0.968 3.454 3.717 1.00 93.12 186 LEU A O 1
ATOM 1514 N N . ASN A 1 187 ? 0.796 2.585 5.778 1.00 90.38 187 ASN A N 1
ATOM 1515 C CA . ASN A 1 187 ? 2.225 2.346 5.958 1.00 90.38 187 ASN A CA 1
ATOM 1516 C C . ASN A 1 187 ? 2.741 1.253 5.015 1.00 90.38 187 ASN A C 1
ATOM 1518 O O . ASN A 1 187 ? 3.793 1.421 4.400 1.00 90.38 187 ASN A O 1
ATOM 1522 N N . GLN A 1 188 ? 1.992 0.158 4.857 1.00 87.06 188 GLN A N 1
ATOM 1523 C CA . GLN A 1 188 ? 2.323 -0.898 3.902 1.00 87.06 188 GLN A CA 1
ATOM 1524 C C . GLN A 1 188 ? 2.360 -0.359 2.464 1.00 87.06 188 GLN A C 1
ATOM 1526 O O . GLN A 1 188 ? 3.362 -0.550 1.777 1.00 87.06 188 GLN A O 1
ATOM 1531 N N . VAL A 1 189 ? 1.320 0.364 2.042 1.00 91.94 189 VAL A N 1
ATOM 1532 C CA . VAL A 1 189 ? 1.201 0.952 0.699 1.00 91.94 189 VAL A CA 1
ATOM 1533 C C . VAL A 1 189 ? 2.332 1.946 0.428 1.00 91.94 189 VAL A C 1
ATOM 1535 O O . VAL A 1 189 ? 2.937 1.909 -0.642 1.00 91.94 189 VAL A O 1
ATOM 1538 N N . ASN A 1 190 ? 2.676 2.792 1.405 1.00 92.81 190 ASN A N 1
ATOM 1539 C CA . ASN A 1 190 ? 3.802 3.719 1.288 1.00 92.81 190 ASN A CA 1
ATOM 1540 C C . ASN A 1 190 ? 5.138 2.985 1.107 1.00 92.81 190 ASN A C 1
ATOM 1542 O O . ASN A 1 190 ? 5.930 3.326 0.227 1.00 92.81 190 ASN A O 1
ATOM 1546 N N . ASN A 1 191 ? 5.382 1.950 1.915 1.00 85.31 191 ASN A N 1
ATOM 1547 C CA . ASN A 1 191 ? 6.606 1.158 1.820 1.00 85.31 191 ASN A CA 1
ATOM 1548 C C . ASN A 1 191 ? 6.699 0.430 0.474 1.00 85.31 191 ASN A C 1
ATOM 1550 O O . ASN A 1 191 ? 7.758 0.451 -0.148 1.00 85.31 191 ASN A O 1
ATOM 1554 N N . GLN A 1 192 ? 5.599 -0.158 -0.004 1.00 87.00 192 GLN A N 1
ATOM 1555 C CA . GLN A 1 192 ? 5.543 -0.806 -1.317 1.00 87.00 192 GLN A CA 1
ATOM 1556 C C . GLN A 1 192 ? 5.855 0.185 -2.440 1.00 87.00 192 GLN A C 1
ATOM 1558 O O . GLN A 1 192 ? 6.731 -0.089 -3.259 1.00 87.00 192 GLN A O 1
ATOM 1563 N N . LEU A 1 193 ? 5.222 1.364 -2.446 1.00 91.06 193 LEU A N 1
ATOM 1564 C CA . LEU A 1 193 ? 5.479 2.379 -3.470 1.00 91.06 193 LEU A CA 1
ATOM 1565 C C . LEU A 1 193 ? 6.949 2.819 -3.471 1.00 91.06 193 LEU A C 1
ATOM 1567 O O . LEU A 1 193 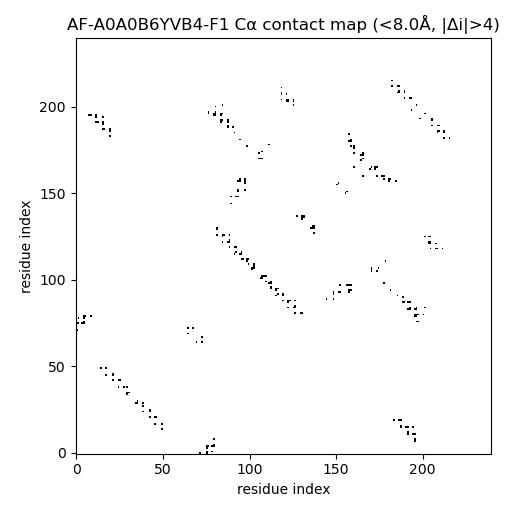? 7.565 2.910 -4.533 1.00 91.06 193 LEU A O 1
ATOM 1571 N N . CYS A 1 194 ? 7.533 3.062 -2.296 1.00 87.81 194 CYS A N 1
ATOM 1572 C CA . CYS A 1 194 ? 8.936 3.454 -2.159 1.00 87.81 194 CYS A CA 1
ATOM 1573 C C . CYS A 1 194 ? 9.925 2.356 -2.575 1.00 87.81 194 CYS A C 1
ATOM 1575 O O . CYS A 1 194 ? 10.983 2.677 -3.107 1.00 87.81 194 CYS A O 1
ATOM 1577 N N . LEU A 1 195 ? 9.601 1.082 -2.339 1.00 81.69 195 LEU A N 1
ATOM 1578 C CA . LEU A 1 195 ? 10.470 -0.047 -2.686 1.00 81.69 195 LEU A CA 1
ATOM 1579 C C . LEU A 1 195 ? 10.397 -0.418 -4.171 1.00 81.69 195 LEU A C 1
ATOM 1581 O O . LEU A 1 195 ? 11.418 -0.771 -4.762 1.00 81.69 195 LEU A O 1
ATOM 1585 N N . LEU A 1 196 ? 9.198 -0.372 -4.754 1.00 82.19 196 LEU A N 1
ATOM 1586 C CA . LEU A 1 196 ? 8.937 -0.819 -6.123 1.00 82.19 196 LEU A CA 1
ATOM 1587 C C . LEU A 1 196 ? 9.281 0.238 -7.168 1.00 82.19 196 LEU A C 1
ATOM 1589 O O . LEU A 1 196 ? 9.765 -0.099 -8.250 1.00 82.19 196 LEU A O 1
ATOM 1593 N N . SER A 1 197 ? 9.009 1.507 -6.862 1.00 86.81 197 SER A N 1
ATOM 1594 C CA . SER A 1 197 ? 9.220 2.586 -7.821 1.00 86.81 197 SER A CA 1
ATOM 1595 C C . SER A 1 197 ? 10.595 3.221 -7.676 1.00 86.81 197 SER A C 1
ATOM 1597 O O . SER A 1 197 ? 11.144 3.323 -6.576 1.00 86.81 197 SER A O 1
ATOM 1599 N N . ALA A 1 198 ? 11.144 3.716 -8.784 1.00 85.31 198 ALA A N 1
ATOM 1600 C CA . ALA A 1 198 ? 12.410 4.430 -8.759 1.00 85.31 198 ALA A CA 1
ATOM 1601 C C . ALA A 1 198 ? 12.336 5.619 -7.791 1.00 85.31 198 ALA A C 1
ATOM 1603 O O . ALA A 1 198 ? 11.304 6.287 -7.683 1.00 85.31 198 ALA A O 1
ATOM 1604 N N . ASN A 1 199 ? 13.450 5.940 -7.126 1.00 83.06 199 ASN A N 1
ATOM 1605 C CA . ASN A 1 199 ? 13.486 7.027 -6.144 1.00 83.06 199 ASN A CA 1
ATOM 1606 C C . ASN A 1 199 ? 12.934 8.335 -6.700 1.00 83.06 199 ASN A C 1
ATOM 1608 O O . ASN A 1 199 ? 12.218 9.002 -5.974 1.00 83.06 199 ASN A O 1
ATOM 1612 N N . ARG A 1 200 ? 13.214 8.651 -7.972 1.00 86.88 200 ARG A N 1
ATOM 1613 C CA . ARG A 1 200 ? 12.741 9.852 -8.680 1.00 86.88 200 ARG A CA 1
ATOM 1614 C C . ARG A 1 200 ? 11.247 9.841 -9.037 1.00 86.88 200 ARG A C 1
ATOM 1616 O O . ARG A 1 200 ? 10.685 10.913 -9.237 1.00 86.88 200 ARG A O 1
ATOM 1623 N N . SER A 1 201 ? 10.618 8.671 -9.112 1.00 90.44 201 SER A N 1
ATOM 1624 C CA . SER A 1 201 ? 9.231 8.498 -9.554 1.00 90.44 201 SER A CA 1
ATOM 1625 C C . SER A 1 201 ? 8.238 8.778 -8.421 1.00 90.44 201 SER A C 1
ATOM 1627 O O . SER A 1 201 ? 8.511 8.461 -7.261 1.00 90.44 201 SER A O 1
ATOM 1629 N N . PHE A 1 202 ? 7.087 9.364 -8.776 1.00 94.62 202 PHE A N 1
ATOM 1630 C CA . PHE A 1 202 ? 5.911 9.564 -7.909 1.00 94.62 202 PHE A CA 1
ATOM 1631 C C . PHE A 1 202 ? 6.197 10.286 -6.580 1.00 94.62 202 PHE A C 1
ATOM 1633 O O . PHE A 1 202 ? 5.698 9.890 -5.525 1.00 94.62 202 PHE A O 1
ATOM 1640 N N . GLN A 1 203 ? 7.019 11.345 -6.612 1.00 93.88 203 GLN A N 1
ATOM 1641 C CA . GLN A 1 203 ? 7.361 12.127 -5.411 1.00 93.88 203 GLN A CA 1
ATOM 1642 C C . GLN A 1 203 ? 6.124 12.651 -4.687 1.00 93.88 203 GLN A C 1
ATOM 1644 O O . GLN A 1 203 ? 6.069 12.620 -3.460 1.00 93.88 203 GLN A O 1
ATOM 1649 N N . THR A 1 204 ? 5.130 13.110 -5.448 1.00 94.19 204 THR A N 1
ATOM 1650 C CA . THR A 1 204 ? 3.879 13.646 -4.914 1.00 94.19 204 THR A CA 1
ATOM 1651 C C . THR A 1 204 ? 3.134 12.579 -4.122 1.00 94.19 204 THR A C 1
ATOM 1653 O O . THR A 1 204 ? 2.838 12.793 -2.946 1.00 94.19 204 THR A O 1
ATOM 1656 N N . SER A 1 205 ? 2.916 11.402 -4.718 1.00 95.38 205 SER A N 1
ATOM 1657 C CA . SER A 1 205 ? 2.294 10.260 -4.038 1.00 95.38 205 SER A CA 1
ATOM 1658 C C . SER A 1 205 ? 3.055 9.844 -2.780 1.00 95.38 205 SER A C 1
ATOM 1660 O O . SER A 1 205 ? 2.458 9.770 -1.706 1.00 95.38 205 SER A O 1
ATOM 1662 N N . LYS A 1 206 ? 4.379 9.657 -2.872 1.00 95.25 206 LYS A N 1
ATOM 1663 C CA . LYS A 1 206 ? 5.230 9.270 -1.731 1.00 95.25 206 LYS A CA 1
ATOM 1664 C C . LYS A 1 206 ? 5.153 10.285 -0.591 1.00 95.25 206 LYS A C 1
ATOM 1666 O O . LYS A 1 206 ? 4.920 9.920 0.559 1.00 95.25 206 LYS A O 1
ATOM 1671 N N . ALA A 1 207 ? 5.277 11.572 -0.913 1.00 94.31 207 ALA A N 1
ATOM 1672 C CA . ALA A 1 207 ? 5.182 12.640 0.073 1.00 94.31 207 ALA A CA 1
ATOM 1673 C C . ALA A 1 207 ? 3.785 12.719 0.704 1.00 94.31 207 ALA A C 1
ATOM 1675 O O . ALA A 1 207 ? 3.676 12.941 1.908 1.00 94.31 207 ALA A O 1
ATOM 1676 N N . SER A 1 208 ? 2.718 12.532 -0.079 1.00 95.44 208 SER A N 1
ATOM 1677 C CA . SER A 1 208 ? 1.340 12.567 0.428 1.00 95.44 208 SER A CA 1
ATOM 1678 C C . SER A 1 208 ? 1.046 11.418 1.397 1.00 95.44 208 SER A C 1
ATOM 1680 O O . SER A 1 208 ? 0.502 11.650 2.475 1.00 95.44 208 SER A O 1
ATOM 1682 N N . LEU A 1 209 ? 1.491 10.202 1.068 1.00 94.69 209 LEU A N 1
ATOM 1683 C CA . LEU A 1 209 ? 1.365 9.018 1.914 1.00 94.69 209 LEU A CA 1
ATOM 1684 C C . LEU A 1 209 ? 2.145 9.182 3.218 1.00 94.69 209 LEU A C 1
ATOM 1686 O O . LEU A 1 209 ? 1.620 8.907 4.297 1.00 94.69 209 LEU A O 1
ATOM 1690 N N . GLN A 1 210 ? 3.380 9.680 3.134 1.00 93.62 210 GLN A N 1
ATOM 1691 C CA . GLN A 1 210 ? 4.213 9.902 4.310 1.00 93.62 210 GLN A CA 1
ATOM 1692 C C . GLN A 1 210 ? 3.652 10.994 5.228 1.00 93.62 210 GLN A C 1
ATOM 1694 O O . GLN A 1 210 ? 3.515 10.764 6.429 1.00 93.62 210 GLN A O 1
ATOM 1699 N N . LYS A 1 211 ? 3.241 12.140 4.673 1.00 93.12 211 LYS A N 1
ATOM 1700 C CA . LYS A 1 211 ? 2.554 13.192 5.441 1.00 93.12 211 LYS A CA 1
ATOM 1701 C C . LYS A 1 211 ? 1.268 12.670 6.074 1.00 93.12 211 LYS A C 1
ATOM 1703 O O . LYS A 1 211 ? 0.984 12.979 7.227 1.00 93.12 211 LYS A O 1
ATOM 1708 N N . GLY A 1 212 ? 0.520 11.839 5.348 1.00 92.06 212 GLY A N 1
ATOM 1709 C CA . GLY A 1 212 ? -0.694 11.230 5.868 1.00 92.06 212 GLY A CA 1
ATOM 1710 C C . GLY A 1 212 ? -0.431 10.324 7.077 1.00 92.06 212 GLY A C 1
ATOM 1711 O O . GLY A 1 212 ? -1.142 10.387 8.078 1.00 92.06 212 GLY A O 1
ATOM 1712 N N . LEU A 1 213 ? 0.641 9.531 7.034 1.00 92.44 213 LEU A N 1
ATOM 1713 C CA . LEU A 1 213 ? 1.071 8.711 8.171 1.00 92.44 213 LEU A CA 1
ATOM 1714 C C . LEU A 1 213 ? 1.489 9.548 9.382 1.00 92.44 213 LEU A C 1
ATOM 1716 O O . LEU A 1 213 ? 1.201 9.171 10.518 1.00 92.44 213 LEU A O 1
ATOM 1720 N N . GLU A 1 214 ? 2.166 10.672 9.161 1.00 92.12 214 GLU A N 1
ATOM 1721 C CA . GLU A 1 214 ? 2.542 11.600 10.230 1.00 92.12 214 GLU A CA 1
ATOM 1722 C C . GLU A 1 214 ? 1.314 12.260 10.870 1.00 92.12 214 GLU A C 1
ATOM 1724 O O . GLU A 1 214 ? 1.255 12.376 12.094 1.00 92.12 214 GLU A O 1
ATOM 1729 N N . GLU A 1 215 ? 0.310 12.643 10.078 1.00 91.19 215 GLU A N 1
ATOM 1730 C CA . GLU A 1 215 ? -0.936 13.223 10.594 1.00 91.19 215 GLU A CA 1
ATOM 1731 C C . GLU A 1 215 ? -1.737 12.218 11.434 1.00 91.19 215 GLU A C 1
ATOM 1733 O O . GLU A 1 215 ? -2.203 12.557 12.525 1.00 91.19 215 GLU A O 1
ATOM 1738 N N . LEU A 1 216 ? -1.845 10.963 10.978 1.00 89.25 216 LEU A N 1
ATOM 1739 C CA . LEU A 1 216 ? -2.517 9.904 11.738 1.00 89.25 216 LEU A CA 1
ATOM 1740 C C . LEU A 1 216 ? -1.830 9.629 13.082 1.00 89.25 216 LEU A C 1
ATOM 1742 O O . LEU A 1 216 ? -2.520 9.427 14.082 1.00 89.25 216 LEU A O 1
ATOM 1746 N N . LYS A 1 217 ? -0.491 9.668 13.123 1.00 86.31 217 LYS A N 1
ATOM 1747 C CA . LYS A 1 217 ? 0.277 9.527 14.371 1.00 86.31 217 LYS A CA 1
ATOM 1748 C C . LYS A 1 217 ? 0.025 10.689 15.326 1.00 86.31 217 LYS A C 1
ATOM 1750 O O . LYS A 1 217 ? -0.369 10.450 16.459 1.00 86.31 217 LYS A O 1
ATOM 1755 N N . LYS A 1 218 ? 0.133 11.935 14.849 1.00 85.56 218 LYS A N 1
ATOM 1756 C CA . LYS A 1 218 ? -0.127 13.132 15.671 1.00 85.56 218 LYS A CA 1
ATOM 1757 C C . LYS A 1 218 ? -1.522 13.118 16.296 1.00 85.56 218 LYS A C 1
ATOM 1759 O O . LYS A 1 218 ? -1.680 13.471 17.462 1.00 85.56 218 LYS A O 1
ATOM 1764 N N . ARG A 1 219 ? -2.538 12.698 15.534 1.00 80.69 219 ARG A N 1
ATOM 1765 C CA . ARG A 1 219 ? -3.916 12.574 16.037 1.00 80.69 219 ARG A CA 1
ATOM 1766 C C . ARG A 1 219 ? -4.054 11.507 17.114 1.00 80.69 219 ARG A C 1
ATOM 1768 O O . ARG A 1 219 ? -4.816 11.702 18.052 1.00 80.69 219 ARG A O 1
ATOM 1775 N N . LYS A 1 220 ? -3.327 10.398 16.984 1.00 77.88 220 LYS A N 1
ATOM 1776 C CA . LYS A 1 220 ? -3.300 9.359 18.009 1.00 77.88 220 LYS A CA 1
ATOM 1777 C C . LYS A 1 220 ? -2.672 9.880 19.303 1.00 77.88 220 LYS A C 1
ATOM 1779 O O . LYS A 1 220 ? -3.310 9.800 20.342 1.00 77.88 220 LYS A O 1
ATOM 1784 N N . ASP A 1 221 ? -1.504 10.508 19.205 1.00 75.56 221 ASP A N 1
ATOM 1785 C CA . ASP A 1 221 ? -0.792 11.059 20.365 1.00 75.56 221 ASP A CA 1
ATOM 1786 C C . ASP A 1 221 ? -1.616 12.162 21.070 1.00 75.56 221 ASP A C 1
ATOM 1788 O O . ASP A 1 221 ? -1.595 12.285 22.290 1.00 75.56 221 ASP A O 1
ATOM 1792 N N . SER A 1 222 ? -2.406 12.933 20.311 1.00 70.88 222 SER A N 1
ATOM 1793 C CA . SER A 1 222 ? -3.317 13.952 20.863 1.00 70.88 222 SER A CA 1
ATOM 1794 C C . SER A 1 222 ? -4.548 13.359 21.564 1.00 70.88 222 SER A C 1
ATOM 1796 O O . SER A 1 222 ? -5.099 13.985 22.465 1.00 70.88 222 SER A O 1
ATOM 1798 N N . ASN A 1 223 ? -5.006 12.176 21.144 1.00 62.88 223 ASN A N 1
ATOM 1799 C CA . ASN A 1 223 ? -6.129 11.487 21.782 1.00 62.88 223 ASN A CA 1
ATOM 1800 C C . ASN A 1 223 ? -5.691 10.745 23.050 1.00 62.88 223 ASN A C 1
ATOM 1802 O O . ASN A 1 223 ? -6.432 10.774 24.028 1.00 62.88 223 ASN A O 1
ATOM 1806 N N . ASP A 1 224 ? -4.492 10.154 23.051 1.00 59.47 224 ASP A N 1
ATOM 1807 C CA . ASP A 1 224 ? -3.936 9.461 24.221 1.00 59.47 224 ASP A CA 1
ATOM 1808 C C . ASP A 1 224 ? -3.670 10.461 25.375 1.00 59.47 224 ASP A C 1
ATOM 1810 O O . ASP A 1 224 ? -4.034 10.189 26.516 1.00 59.47 224 ASP A O 1
ATOM 1814 N N . ASN A 1 225 ? -3.182 11.677 25.084 1.00 48.16 225 ASN A N 1
ATOM 1815 C CA . ASN A 1 225 ? -2.976 12.722 26.105 1.00 48.16 225 ASN A CA 1
ATOM 1816 C C . ASN A 1 225 ? -4.282 13.263 26.733 1.00 48.16 225 ASN A C 1
ATOM 1818 O O . ASN A 1 225 ? -4.268 13.743 27.861 1.00 48.16 225 ASN A O 1
ATOM 1822 N N . ASN A 1 226 ? -5.417 13.187 26.026 1.00 47.81 226 ASN A N 1
ATOM 1823 C CA . ASN A 1 226 ? -6.719 13.648 26.534 1.00 47.81 226 ASN A CA 1
ATOM 1824 C C . ASN A 1 226 ? -7.439 12.602 27.409 1.00 47.81 226 ASN A C 1
ATOM 1826 O O . ASN A 1 226 ? -8.386 12.952 28.118 1.00 47.81 226 ASN A O 1
ATOM 1830 N N . GLU A 1 227 ? -7.059 11.319 27.338 1.00 47.91 227 GLU A N 1
ATOM 1831 C CA . GLU A 1 227 ? -7.589 10.290 28.246 1.00 47.91 227 GLU A CA 1
ATOM 1832 C C . GLU A 1 227 ? -6.868 10.315 29.611 1.00 47.91 227 GLU A C 1
ATOM 1834 O O . GLU A 1 227 ? -7.515 10.046 30.624 1.00 47.91 227 GLU A O 1
ATOM 1839 N N . ASP A 1 228 ? -5.603 10.755 29.672 1.00 39.16 228 ASP A N 1
ATOM 1840 C CA . ASP A 1 228 ? -4.851 10.911 30.931 1.00 39.16 228 ASP A CA 1
ATOM 1841 C C . ASP A 1 228 ? -5.327 12.109 31.788 1.00 39.16 228 ASP A C 1
ATOM 1843 O O . ASP A 1 228 ? -5.309 12.032 33.016 1.00 39.16 228 ASP A O 1
ATOM 1847 N N . GLU A 1 229 ? -5.857 13.182 31.187 1.00 37.59 229 GLU A N 1
ATOM 1848 C CA . GLU A 1 229 ? -6.410 14.338 31.929 1.00 37.59 229 GLU A CA 1
ATOM 1849 C C . GLU A 1 229 ? -7.815 14.092 32.521 1.00 37.59 229 GLU A C 1
ATOM 1851 O O . GLU A 1 229 ? -8.305 14.878 33.332 1.00 37.59 229 GLU A O 1
ATOM 1856 N N . LYS A 1 230 ? -8.491 12.989 32.166 1.00 37.28 230 LYS A N 1
ATOM 1857 C CA . LYS A 1 230 ? -9.832 12.660 32.698 1.00 37.28 230 LYS A CA 1
ATOM 1858 C C . LYS A 1 230 ? -9.819 11.892 34.022 1.00 37.28 230 LYS A C 1
ATOM 1860 O O . LYS A 1 230 ? -10.894 11.564 34.529 1.00 37.28 230 LYS A O 1
ATOM 1865 N N . HIS A 1 231 ? -8.644 11.625 34.591 1.00 35.12 231 HIS A N 1
ATOM 1866 C CA . HIS A 1 231 ? -8.502 10.925 35.871 1.00 35.12 231 HIS A CA 1
ATOM 1867 C C . HIS A 1 231 ? -8.277 11.824 37.098 1.00 35.12 231 HIS A C 1
ATOM 1869 O O . HIS A 1 231 ? -8.195 11.291 38.207 1.00 35.12 231 HIS A O 1
ATOM 1875 N N . ASP A 1 232 ? -8.309 13.152 36.956 1.00 32.00 232 ASP A N 1
ATOM 1876 C CA . ASP A 1 232 ? -8.373 14.055 38.111 1.00 32.00 232 ASP A CA 1
ATOM 1877 C C . ASP A 1 232 ? -9.796 14.085 38.690 1.00 32.00 232 ASP A C 1
ATOM 1879 O O . ASP A 1 232 ? -10.656 14.902 38.353 1.00 32.00 232 ASP A O 1
ATOM 1883 N N . PHE A 1 233 ? -10.058 13.122 39.575 1.00 32.81 233 PHE A N 1
ATOM 1884 C CA . PHE A 1 233 ? -11.238 13.099 40.426 1.00 32.81 233 PHE A CA 1
ATOM 1885 C C . PHE A 1 233 ? -11.276 14.350 41.309 1.00 32.81 233 PHE A C 1
ATOM 1887 O O . PHE A 1 233 ? -10.487 14.518 42.238 1.00 32.81 233 PHE A O 1
ATOM 1894 N N . VAL A 1 234 ? -12.279 15.186 41.051 1.00 33.47 234 VAL A N 1
ATOM 1895 C CA . VAL A 1 234 ? -12.770 16.205 41.974 1.00 33.47 234 VAL A CA 1
ATOM 1896 C C . VAL A 1 234 ? -13.276 15.502 43.241 1.00 33.47 234 VAL A C 1
ATOM 1898 O O . VAL A 1 234 ? -14.369 14.935 43.252 1.00 33.47 234 VAL A O 1
ATOM 1901 N N . PHE A 1 235 ? -12.501 15.555 44.325 1.00 31.19 235 PHE A N 1
ATOM 1902 C CA . PHE A 1 235 ? -13.040 15.355 45.669 1.00 31.19 235 PHE A CA 1
ATOM 1903 C C . PHE A 1 235 ? -13.856 16.599 46.036 1.00 31.19 235 PHE A C 1
ATOM 1905 O O . PHE A 1 235 ? -13.304 17.645 46.371 1.00 31.19 235 PHE A O 1
ATOM 1912 N N . VAL A 1 236 ? -15.183 16.502 45.939 1.00 32.94 236 VAL A N 1
ATOM 1913 C CA . VAL A 1 236 ? -16.080 17.432 46.632 1.00 32.94 236 VAL A CA 1
ATOM 1914 C C . VAL A 1 236 ? -16.409 16.809 47.981 1.00 32.94 236 VAL A C 1
ATOM 1916 O O . VAL A 1 236 ? -17.289 15.953 48.072 1.00 32.94 236 VAL A O 1
ATOM 1919 N N . ASP A 1 237 ? -15.718 17.252 49.026 1.00 33.09 237 ASP A N 1
ATOM 1920 C CA . ASP A 1 237 ? -16.175 17.043 50.394 1.00 33.09 237 ASP A CA 1
ATOM 1921 C C . ASP A 1 237 ? -17.487 17.808 50.597 1.00 33.09 237 ASP A C 1
ATOM 1923 O O . ASP A 1 237 ? -17.546 19.039 50.544 1.00 33.09 237 ASP A O 1
ATOM 1927 N N . LYS A 1 238 ? -18.566 17.064 50.837 1.00 31.61 238 LYS A N 1
ATOM 1928 C CA . LYS A 1 238 ? -19.764 17.577 51.498 1.00 31.61 238 LYS A CA 1
ATOM 1929 C C . LYS A 1 238 ? -19.994 16.752 52.750 1.00 31.61 238 LYS A C 1
ATOM 1931 O O . LYS A 1 238 ? -20.505 15.640 52.670 1.00 31.61 238 LYS A O 1
ATOM 1936 N N . VAL A 1 239 ? -19.668 17.340 53.894 1.00 30.95 239 VAL A N 1
ATOM 1937 C CA . VAL A 1 239 ? -20.253 16.966 55.180 1.00 30.95 239 VAL A CA 1
ATOM 1938 C C . VAL A 1 239 ? -20.756 18.253 55.828 1.00 30.95 239 VAL A C 1
ATOM 1940 O O . VAL A 1 239 ? -19.970 19.114 56.215 1.00 30.95 239 VAL A O 1
ATOM 1943 N N . THR A 1 240 ? -22.079 18.394 55.860 1.00 40.62 240 THR A N 1
ATOM 1944 C CA . THR A 1 240 ? -22.807 19.092 56.930 1.00 40.62 240 THR A CA 1
ATOM 1945 C C . THR A 1 240 ? -23.195 18.066 57.971 1.00 40.62 240 THR A C 1
ATOM 1947 O O . THR A 1 240 ? -23.634 16.978 57.530 1.00 40.62 240 THR A O 1
#

Foldseek 3Di:
DVVVLVVLLVVLLVLLVLVLVLVVLVVDDDPDPVSVVVSVVVSVVSVVVSVVVVVVVVVVVVVCVVVDDPVVVVVSQLVLLLVLLLVLLLLLVLLLVLLVVLCVVQVNDCPVSVLSVVLSVLSVVLNVVSCVVVVHDPVVSVVVSVVVSVVCVPPPRLQDQDPVVCVVPNSVSSVVSSLVSSLSSLSSSLSSSCSRHDVPGSPRSNVSSVVSNVVSVVVVVVVVVVVVVVPPDDPDDDDD

Sequence (240 aa):
MKTLAKAQGDLADALAQYVTIVQQLKKLRPLTETQLLLSKTFTRAKCEFYLNQMSEFRTLKHKLCESVSTESLDFIQRIMDKNAIISTHLYLRQLVYETIHLCHKYKIEEFLPTFLTKIEQLVESDVQSCLHKEKDDIGKHMLLVKEMIKDSLKENKLITISQIHISKSGTKYAQEAMQLRVEAILNQVNNQLCLLSANRSFQTSKASLQKGLEELKKRKDSNDNNEDEKHDFVFVDKVT

Solvent-accessible surface area (backbone atoms only — not comparable to full-atom values): 13278 Å² total; per-residue (Å²): 103,72,70,55,37,47,54,54,48,57,49,41,49,51,50,32,51,50,54,50,51,55,56,53,58,72,69,60,80,62,90,45,70,68,48,42,53,50,50,52,53,52,52,49,53,54,50,53,51,50,54,54,52,52,53,52,50,53,52,55,52,50,54,48,61,76,74,46,56,69,70,58,52,51,52,36,47,52,54,29,32,52,51,28,46,49,50,43,40,49,54,43,52,44,50,30,54,52,41,46,52,48,20,66,75,56,72,45,80,63,60,64,31,57,54,45,46,58,46,38,53,50,31,46,53,51,37,53,55,49,34,56,76,72,70,50,62,63,69,62,48,54,52,49,50,54,52,52,41,60,51,32,68,74,77,58,60,89,76,82,78,60,64,72,52,34,77,74,51,40,55,61,45,54,52,52,55,49,52,56,45,50,53,53,48,51,52,38,45,43,45,34,39,62,68,50,21,55,86,86,52,60,56,67,39,53,50,43,43,52,53,49,53,52,51,55,48,53,54,48,57,57,50,58,60,58,60,66,68,71,70,74,75,80,81,77,88,82,83,133

Radius of gyration: 21.94 Å; Cα contacts (8 Å, |Δi|>4): 162; chains: 1; bounding box: 49×36×81 Å